Protein AF-A0A919AB00-F1 (afdb_monomer_lite)

Radius of gyration: 25.69 Å; chains: 1; bounding box: 58×53×54 Å

Structure (mmCIF, N/CA/C/O backbone):
data_AF-A0A919AB00-F1
#
_entry.id   AF-A0A919AB00-F1
#
loop_
_atom_site.group_PDB
_atom_site.id
_atom_site.type_symbol
_atom_site.label_atom_id
_atom_site.label_alt_id
_atom_site.label_comp_id
_atom_site.label_asym_id
_atom_site.label_entity_id
_atom_site.label_seq_id
_atom_site.pdbx_PDB_ins_code
_atom_site.Cartn_x
_atom_site.Cartn_y
_atom_site.Cartn_z
_atom_site.occupancy
_atom_site.B_iso_or_equiv
_atom_site.auth_seq_id
_atom_site.auth_comp_id
_atom_site.auth_asym_id
_atom_site.auth_atom_id
_atom_site.pdbx_PDB_model_num
ATOM 1 N N . MET A 1 1 ? -6.363 31.872 6.765 1.00 37.25 1 MET A N 1
ATOM 2 C CA . MET A 1 1 ? -7.091 30.598 6.945 1.00 37.25 1 MET A CA 1
ATOM 3 C C . MET A 1 1 ? -7.751 30.659 8.310 1.00 37.25 1 MET A C 1
ATOM 5 O O . MET A 1 1 ? -7.032 30.841 9.282 1.00 37.25 1 MET A O 1
ATOM 9 N N . SER A 1 2 ? -9.084 30.642 8.372 1.00 42.84 2 SER A N 1
ATOM 10 C CA . SER A 1 2 ? -9.805 30.580 9.652 1.00 42.84 2 SER A CA 1
ATOM 11 C C . SER A 1 2 ? -9.566 29.210 10.275 1.00 42.84 2 SER A C 1
ATOM 13 O O . SER A 1 2 ? -9.638 28.208 9.568 1.00 42.84 2 SER A O 1
ATOM 15 N N . VAL A 1 3 ? -9.261 29.162 11.569 1.00 47.41 3 VAL A N 1
ATOM 16 C CA . VAL A 1 3 ? -9.166 27.901 12.314 1.00 47.41 3 VAL A CA 1
ATOM 17 C 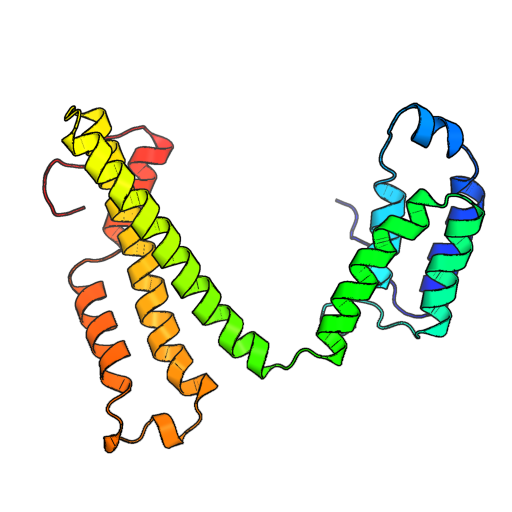C . VAL A 1 3 ? -10.552 27.251 12.303 1.00 47.41 3 VAL A C 1
ATOM 19 O O . VAL A 1 3 ? -11.549 27.937 12.537 1.00 47.41 3 VAL A O 1
ATOM 22 N N . ALA A 1 4 ? -10.626 25.964 11.958 1.00 59.44 4 ALA A N 1
ATOM 23 C CA . ALA A 1 4 ? -11.873 25.210 12.016 1.00 59.44 4 ALA A CA 1
ATOM 24 C C . ALA A 1 4 ? -12.333 25.132 13.478 1.00 59.44 4 ALA A C 1
ATOM 26 O O . ALA A 1 4 ? -11.563 24.732 14.352 1.00 59.44 4 ALA A O 1
ATOM 27 N N . HIS A 1 5 ? -13.563 25.565 13.744 1.00 69.44 5 HIS A N 1
ATOM 28 C CA . HIS A 1 5 ? -14.132 25.565 15.088 1.00 69.44 5 HIS A CA 1
ATOM 29 C C . HIS A 1 5 ? -14.464 24.135 15.520 1.00 69.44 5 HIS A C 1
ATOM 31 O O . HIS A 1 5 ? -15.219 23.446 14.832 1.00 69.44 5 HIS A O 1
ATOM 37 N N . VAL A 1 6 ? -13.896 23.689 16.641 1.00 70.44 6 VAL A N 1
ATOM 38 C CA . VAL A 1 6 ? -14.154 22.361 17.209 1.00 70.44 6 VAL A CA 1
ATOM 39 C C . VAL A 1 6 ? -15.251 22.497 18.255 1.00 70.44 6 VAL A C 1
ATOM 41 O O . VAL A 1 6 ? -15.083 23.208 19.241 1.00 70.44 6 VAL A O 1
ATOM 44 N N . ILE A 1 7 ? -16.365 21.804 18.034 1.00 75.88 7 ILE A N 1
ATOM 45 C CA . ILE A 1 7 ? -17.468 21.731 18.995 1.00 75.88 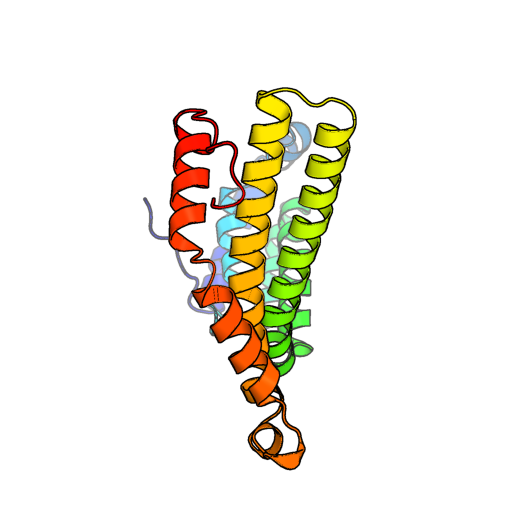7 ILE A CA 1
ATOM 46 C C . ILE A 1 7 ? -16.968 21.009 20.251 1.00 75.88 7 ILE A C 1
ATOM 48 O O . ILE A 1 7 ? -16.396 19.925 20.154 1.00 75.88 7 ILE A O 1
ATOM 52 N N . ALA A 1 8 ? -17.174 21.602 21.422 1.00 76.56 8 ALA A N 1
ATOM 53 C CA . ALA A 1 8 ? -16.613 21.120 22.678 1.00 76.56 8 ALA A CA 1
ATOM 54 C C . ALA A 1 8 ? -17.578 20.246 23.493 1.00 76.56 8 ALA A C 1
ATOM 56 O O . ALA A 1 8 ? -17.124 19.482 24.341 1.00 76.56 8 ALA A O 1
ATOM 57 N N . ASN A 1 9 ? -18.897 20.381 23.306 1.00 79.12 9 ASN A N 1
ATOM 58 C CA . ASN A 1 9 ? -19.900 19.661 24.100 1.00 79.12 9 ASN A CA 1
ATOM 59 C C . ASN A 1 9 ? -21.292 19.634 23.444 1.00 79.12 9 ASN A C 1
ATOM 61 O O . ASN A 1 9 ? -21.555 20.320 22.457 1.00 79.12 9 ASN A O 1
ATOM 65 N N . ASP A 1 10 ? -22.205 18.869 24.046 1.00 79.06 10 ASP A N 1
ATOM 66 C CA . ASP A 1 10 ? -23.604 18.724 23.639 1.00 79.06 10 ASP A CA 1
ATOM 67 C C . ASP A 1 10 ? -24.365 20.049 23.498 1.00 79.06 10 ASP A C 1
ATOM 69 O O . ASP A 1 10 ? -25.092 20.241 22.525 1.00 79.06 10 ASP A O 1
ATOM 73 N N . ALA A 1 11 ? -24.208 20.974 24.448 1.00 81.81 11 ALA A N 1
ATOM 74 C CA . ALA A 1 11 ? -24.942 22.240 24.433 1.00 81.81 11 ALA A CA 1
ATOM 75 C C . ALA A 1 11 ? -24.516 23.115 23.247 1.00 81.81 11 ALA A C 1
ATOM 77 O O . ALA A 1 11 ? -25.354 23.706 22.565 1.00 81.81 11 ALA A O 1
ATOM 78 N N . GLU A 1 12 ? -23.217 23.148 22.964 1.00 79.00 12 GLU A N 1
ATOM 79 C CA . GLU A 1 12 ? -22.667 23.822 21.796 1.00 79.00 12 GLU A CA 1
ATOM 80 C C . GLU A 1 12 ? -23.087 23.136 20.493 1.00 79.00 12 GLU A C 1
ATOM 82 O O . GLU A 1 12 ? -23.464 23.812 19.538 1.00 79.00 12 GLU A O 1
ATOM 87 N N . ALA A 1 13 ? -23.111 21.803 20.460 1.00 76.38 13 ALA A N 1
ATOM 88 C CA . ALA A 1 13 ? -23.561 21.049 19.296 1.00 76.38 13 ALA A CA 1
ATOM 89 C C . ALA A 1 13 ? -25.039 21.324 18.962 1.00 76.38 13 ALA A C 1
ATOM 91 O O . ALA A 1 13 ? -25.394 21.504 17.796 1.00 76.38 13 ALA A O 1
ATOM 92 N N . LEU A 1 14 ? -25.898 21.422 19.984 1.00 78.19 14 LEU A N 1
ATOM 93 C CA . LEU A 1 14 ? -27.302 21.807 19.828 1.00 78.19 14 LEU A CA 1
ATOM 94 C C . LEU A 1 14 ? -27.452 23.254 19.360 1.00 78.19 14 LEU A C 1
ATOM 96 O O . LEU A 1 14 ? -28.262 23.518 18.475 1.00 78.19 14 LEU A O 1
ATOM 100 N N . ALA A 1 15 ? -26.669 24.186 19.910 1.00 76.38 15 ALA A N 1
ATOM 101 C CA . ALA A 1 15 ? -26.683 25.582 19.477 1.00 76.38 15 ALA A CA 1
ATOM 102 C C . ALA A 1 15 ? -26.271 25.714 18.001 1.00 76.38 15 ALA A C 1
ATOM 104 O O . ALA A 1 15 ? -26.970 26.363 17.220 1.00 76.38 15 ALA A O 1
ATOM 105 N N . VAL A 1 16 ? -25.206 25.009 17.601 1.00 70.94 16 VAL A N 1
ATOM 106 C CA . VAL A 1 16 ? -24.725 24.940 16.214 1.00 70.94 16 VAL A CA 1
ATOM 107 C C . VAL A 1 16 ? -25.741 24.279 15.284 1.00 70.94 16 VAL A C 1
ATOM 109 O O . VAL A 1 16 ? -25.773 24.624 14.111 1.00 70.94 16 VAL A O 1
ATOM 112 N N . ALA A 1 17 ? -26.586 23.359 15.755 1.00 66.94 17 ALA A N 1
ATOM 113 C CA . ALA A 1 17 ? -27.651 22.768 14.937 1.00 66.94 17 ALA A CA 1
ATOM 114 C C . ALA A 1 17 ? -28.944 23.606 14.901 1.00 66.94 17 ALA A C 1
ATOM 116 O O . ALA A 1 17 ? -29.704 23.524 13.933 1.00 66.94 17 ALA A O 1
ATOM 117 N N . ALA A 1 18 ? -29.199 24.415 15.932 1.00 69.00 18 ALA A N 1
ATOM 118 C CA . ALA A 1 18 ? -30.402 25.234 16.064 1.00 69.00 18 ALA A CA 1
ATOM 119 C C . ALA A 1 18 ? -30.307 26.569 15.309 1.00 69.00 18 ALA A C 1
ATOM 121 O O . ALA A 1 18 ? -31.264 26.952 14.632 1.00 69.00 18 ALA A O 1
ATOM 122 N N . GLU A 1 19 ? -29.166 27.262 15.394 1.00 62.41 19 GLU A N 1
ATOM 123 C CA . GLU A 1 19 ? -28.914 28.536 14.701 1.00 62.41 19 GLU A CA 1
ATOM 124 C C . GLU A 1 19 ? -29.180 28.431 13.183 1.00 62.41 19 GLU A C 1
ATOM 126 O O . GLU A 1 19 ? -29.961 29.225 12.637 1.00 62.41 19 GLU A O 1
ATOM 131 N N . PRO A 1 20 ? -28.682 27.390 12.491 1.00 57.19 20 PRO A N 1
ATOM 132 C CA . PRO A 1 20 ? -28.823 27.304 11.056 1.00 57.19 20 PRO A CA 1
ATOM 133 C C . PRO A 1 20 ? -30.214 26.848 10.607 1.00 57.19 20 PRO A C 1
ATOM 135 O O . PRO A 1 20 ? -30.605 27.147 9.489 1.00 57.19 20 PRO A O 1
ATOM 138 N N . ALA A 1 21 ? -31.027 26.199 11.449 1.00 56.25 21 ALA A N 1
ATOM 139 C CA . ALA A 1 21 ? -32.378 25.770 11.062 1.00 56.25 21 ALA A CA 1
ATOM 140 C C . ALA A 1 21 ? -33.306 26.948 10.678 1.00 56.25 21 ALA A C 1
ATOM 142 O O . ALA A 1 21 ? -34.250 26.778 9.900 1.00 56.25 21 ALA A O 1
ATOM 143 N N . SER A 1 22 ? -33.032 28.154 11.189 1.00 61.16 22 SER A N 1
ATOM 144 C CA . SER A 1 22 ? -33.774 29.375 10.847 1.00 61.16 22 SER A CA 1
ATOM 145 C C . SER A 1 22 ? -33.354 29.990 9.500 1.00 61.16 22 SER A C 1
ATOM 147 O O . SER A 1 22 ? -34.209 30.478 8.753 1.00 61.16 22 SER A O 1
ATOM 149 N N . ASP A 1 23 ? -32.070 29.885 9.147 1.00 61.91 23 ASP A N 1
ATOM 150 C CA . ASP A 1 23 ? -31.497 30.401 7.900 1.00 61.91 23 ASP A CA 1
ATOM 151 C C . ASP A 1 23 ? -31.501 29.370 6.762 1.00 61.91 23 ASP A C 1
ATOM 153 O O . ASP A 1 23 ? -31.698 29.737 5.609 1.00 61.91 23 ASP A O 1
ATOM 157 N N . PHE A 1 24 ? -31.417 28.072 7.056 1.00 62.19 24 PHE A N 1
ATOM 158 C CA . PHE A 1 24 ? -31.475 26.983 6.073 1.00 62.19 24 PHE A CA 1
ATOM 159 C C . PHE A 1 24 ? -32.806 26.925 5.356 1.00 62.19 24 PHE A C 1
ATOM 161 O O . PHE A 1 24 ? -32.842 26.648 4.159 1.00 62.19 24 PHE A O 1
ATOM 168 N N . ARG A 1 25 ? -33.898 27.249 6.053 1.00 67.38 25 ARG A N 1
ATOM 169 C CA . ARG A 1 25 ? -35.219 27.345 5.430 1.00 67.38 25 ARG A CA 1
ATOM 170 C C . ARG A 1 25 ? -35.238 28.417 4.335 1.00 67.38 25 ARG A C 1
ATOM 172 O O . ARG A 1 25 ? -35.906 28.245 3.315 1.00 67.38 25 ARG A O 1
ATOM 179 N N . LYS A 1 26 ? -34.486 29.510 4.512 1.00 70.31 26 LYS A N 1
ATOM 180 C CA . LYS A 1 26 ? -34.334 30.553 3.494 1.00 70.31 26 LYS A CA 1
ATOM 181 C C . LYS A 1 26 ? -33.399 30.031 2.397 1.00 70.31 26 LYS A C 1
ATOM 183 O O . LYS A 1 26 ? -32.251 29.665 2.630 1.00 70.31 26 LYS A O 1
ATOM 188 N N . GLY A 1 27 ? -33.915 29.948 1.174 1.00 73.12 27 GLY A N 1
ATOM 189 C CA . GLY A 1 27 ? -33.142 29.496 0.016 1.00 73.12 27 GLY A CA 1
ATOM 190 C C . GLY A 1 27 ? -33.032 27.978 -0.165 1.00 73.12 27 GLY A C 1
ATOM 191 O O . GLY A 1 27 ? -32.436 27.572 -1.156 1.00 73.12 27 GLY A O 1
ATOM 192 N N . ALA A 1 28 ? -33.638 27.137 0.688 1.00 73.44 28 ALA A N 1
ATOM 193 C CA . ALA A 1 28 ? -33.671 25.676 0.487 1.00 73.44 28 ALA A CA 1
ATOM 194 C C . ALA A 1 28 ? -34.245 25.289 -0.884 1.00 73.44 28 ALA A C 1
ATOM 196 O O . ALA A 1 28 ? -33.608 24.564 -1.644 1.00 73.44 28 ALA A O 1
ATOM 197 N N . ALA A 1 29 ? -35.399 25.861 -1.245 1.00 77.12 29 ALA A N 1
ATOM 198 C CA . ALA A 1 29 ? -36.031 25.625 -2.542 1.00 77.12 29 ALA A CA 1
ATOM 199 C C . ALA A 1 29 ? -35.157 26.093 -3.721 1.00 77.12 29 ALA A C 1
ATOM 201 O O . ALA A 1 29 ? -35.109 25.438 -4.757 1.00 77.12 29 ALA A O 1
ATOM 202 N N . GLU A 1 30 ? -34.432 27.208 -3.571 1.00 80.75 30 GLU A N 1
ATOM 203 C CA . GLU A 1 30 ? -33.520 27.697 -4.611 1.00 80.75 30 GLU A CA 1
ATOM 204 C C . GLU A 1 30 ? -32.266 26.819 -4.722 1.00 80.75 30 GLU A C 1
ATOM 206 O O . GLU A 1 30 ? -31.813 26.540 -5.833 1.00 80.75 30 GLU A O 1
ATOM 211 N N . ARG A 1 31 ? -31.700 26.369 -3.592 1.00 81.88 31 ARG A N 1
ATOM 212 C CA . ARG A 1 31 ? -30.551 25.455 -3.570 1.00 81.88 31 ARG A CA 1
ATOM 213 C C . ARG A 1 31 ? -30.893 24.132 -4.236 1.00 81.88 31 ARG A C 1
ATOM 215 O O . ARG A 1 31 ? -30.106 23.685 -5.066 1.00 81.88 31 ARG A O 1
ATOM 222 N N . ASP A 1 32 ? -32.057 23.566 -3.931 1.00 80.12 32 ASP A N 1
ATOM 223 C CA . ASP A 1 32 ? -32.542 22.335 -4.556 1.00 80.12 32 ASP A CA 1
ATOM 224 C C . ASP A 1 32 ? -32.755 22.532 -6.066 1.00 80.12 32 ASP A C 1
ATOM 226 O O . ASP A 1 32 ? -32.132 21.850 -6.884 1.00 80.12 32 ASP A O 1
ATOM 230 N N . ALA A 1 33 ? -33.503 23.573 -6.455 1.00 82.44 33 ALA A N 1
ATOM 231 C CA . ALA A 1 33 ? -33.771 23.885 -7.860 1.00 82.44 33 ALA A CA 1
ATOM 232 C C . ALA A 1 33 ? -32.496 24.158 -8.682 1.00 82.44 33 ALA A C 1
ATOM 234 O O . ALA A 1 33 ? -32.435 23.829 -9.867 1.00 82.44 33 ALA A O 1
ATOM 235 N N . ARG A 1 34 ? -31.464 24.754 -8.069 1.00 87.88 34 ARG A N 1
ATOM 236 C CA . ARG A 1 34 ? -30.182 25.084 -8.719 1.00 87.88 34 ARG A CA 1
ATOM 237 C C . ARG A 1 34 ? -29.066 24.069 -8.443 1.00 87.88 34 ARG A C 1
ATOM 239 O O . ARG A 1 34 ? -27.939 24.312 -8.868 1.00 87.88 34 ARG A O 1
ATOM 246 N N . ARG A 1 35 ? -29.351 22.958 -7.749 1.00 80.12 35 ARG A N 1
ATOM 247 C CA . ARG A 1 35 ? -28.375 21.930 -7.326 1.00 80.12 35 ARG A CA 1
ATOM 248 C C . ARG A 1 35 ? -27.131 22.506 -6.627 1.00 80.12 35 ARG A C 1
ATOM 250 O O . ARG A 1 35 ? -26.008 22.076 -6.887 1.00 80.12 35 ARG A O 1
ATOM 257 N N . ARG A 1 36 ? -27.312 23.504 -5.758 1.00 78.56 36 ARG A N 1
ATOM 258 C CA . ARG A 1 36 ? -26.216 24.113 -4.985 1.00 78.56 36 ARG A CA 1
ATOM 259 C C . ARG A 1 36 ? -25.946 23.311 -3.715 1.00 78.56 36 ARG A C 1
ATOM 261 O O . ARG A 1 36 ? -26.860 23.079 -2.929 1.00 78.56 36 ARG A O 1
ATOM 268 N N . LEU A 1 37 ? -24.687 22.934 -3.502 1.00 73.75 37 LEU A N 1
ATOM 269 C CA . LEU A 1 37 ? -24.251 22.212 -2.308 1.00 73.75 37 LEU A CA 1
ATOM 270 C C . LEU A 1 37 ? -24.062 23.171 -1.116 1.00 73.75 37 LEU A C 1
ATOM 272 O O . LEU A 1 37 ? -23.416 24.210 -1.277 1.00 73.75 37 LEU A O 1
ATOM 276 N N . PRO A 1 38 ? -24.582 22.834 0.077 1.00 73.38 38 PRO A N 1
ATOM 277 C CA . PRO A 1 38 ? -24.498 23.690 1.258 1.00 73.38 38 PRO A CA 1
ATOM 278 C C . PRO A 1 38 ? -23.199 23.419 2.045 1.00 73.38 38 PRO A C 1
ATOM 280 O O . PRO A 1 38 ? -23.194 22.768 3.087 1.00 73.38 38 PRO A O 1
ATOM 283 N N . HIS A 1 39 ? -22.058 23.832 1.487 1.00 74.19 39 HIS A N 1
ATOM 284 C CA . HIS A 1 39 ? -20.733 23.497 2.026 1.00 74.19 39 HIS A CA 1
ATOM 285 C C . HIS A 1 39 ? -20.478 24.065 3.432 1.00 74.19 39 HIS A C 1
ATOM 287 O O . HIS A 1 39 ? -20.029 23.331 4.310 1.00 74.19 39 HIS A O 1
ATOM 293 N N . THR A 1 40 ? -20.792 25.342 3.664 1.00 69.06 40 THR A N 1
ATOM 294 C CA . THR A 1 40 ? -20.546 26.030 4.946 1.00 69.06 40 THR A CA 1
ATOM 295 C C . THR A 1 40 ? -21.375 25.432 6.083 1.00 69.06 40 THR A C 1
ATOM 297 O O . THR A 1 40 ? -20.945 25.361 7.232 1.00 69.06 40 THR A O 1
ATOM 300 N N . GLU A 1 41 ? -22.571 24.976 5.743 1.00 68.75 41 GLU A N 1
ATOM 301 C CA . GLU A 1 41 ? -23.527 24.318 6.616 1.00 68.75 41 GLU A CA 1
ATOM 302 C C . GLU A 1 41 ? -23.067 22.913 7.019 1.00 68.75 41 GLU A C 1
ATOM 304 O O . GLU A 1 41 ? -23.151 22.526 8.187 1.00 68.75 41 GLU A O 1
ATOM 309 N N . LEU A 1 42 ? -22.547 22.156 6.050 1.00 70.44 42 LEU A N 1
ATOM 310 C CA . LEU A 1 42 ? -22.067 20.791 6.247 1.00 70.44 42 LEU A CA 1
ATOM 311 C C . LEU A 1 42 ? -20.774 20.729 7.056 1.00 70.44 42 LEU A C 1
ATOM 313 O O . LEU A 1 42 ? -20.636 19.832 7.886 1.00 70.44 42 LEU A O 1
ATOM 317 N N . GLU A 1 43 ? -19.852 21.675 6.863 1.00 68.88 43 GLU A N 1
ATOM 318 C CA . GLU A 1 43 ? -18.593 21.726 7.622 1.00 68.88 43 GLU A CA 1
ATOM 319 C C . GLU A 1 43 ? -18.833 21.765 9.138 1.00 68.88 43 GLU A C 1
ATOM 321 O O . GLU A 1 43 ? -18.149 21.077 9.895 1.00 68.88 43 GLU A O 1
ATOM 326 N N . ARG A 1 44 ? -19.855 22.504 9.583 1.00 65.25 44 ARG A N 1
ATOM 327 C CA . ARG A 1 44 ? -20.201 22.633 11.007 1.00 65.25 44 ARG A CA 1
ATOM 328 C C . ARG A 1 44 ? -20.857 21.370 11.570 1.00 65.25 44 ARG A C 1
ATOM 330 O O . ARG A 1 44 ? -20.539 20.954 12.680 1.00 65.25 44 ARG A O 1
ATOM 337 N N . LEU A 1 45 ? -21.755 20.746 10.804 1.00 66.75 45 LEU A N 1
ATOM 338 C CA . LEU A 1 45 ? -22.506 19.562 11.241 1.00 66.75 45 LEU A CA 1
ATOM 339 C C . LEU A 1 45 ? -21.656 18.283 11.251 1.00 66.75 45 LEU A C 1
ATOM 341 O O . LEU A 1 45 ? -21.842 17.434 12.120 1.00 66.75 45 LEU A O 1
ATOM 345 N N . LEU A 1 46 ? -20.716 18.133 10.314 1.00 67.75 46 LEU A N 1
ATOM 346 C CA . LEU A 1 46 ? -19.857 16.946 10.240 1.00 67.75 46 LEU A CA 1
ATOM 347 C C . LEU A 1 46 ? -18.850 16.889 11.400 1.00 67.75 46 LEU A C 1
ATOM 349 O O . LEU A 1 46 ? -18.618 15.811 11.947 1.00 67.75 46 LEU A O 1
ATOM 353 N N . ALA A 1 47 ? -18.322 18.034 11.844 1.00 65.56 47 ALA A N 1
ATOM 354 C CA . ALA A 1 47 ? -17.392 18.102 12.974 1.00 65.56 47 ALA A CA 1
ATOM 355 C C . ALA A 1 47 ? -18.005 17.587 14.294 1.00 65.56 47 ALA A C 1
ATOM 357 O O . ALA A 1 47 ? -17.317 16.945 15.087 1.00 65.56 47 ALA A O 1
ATOM 358 N N . ALA A 1 48 ? -19.315 17.784 14.499 1.00 65.88 48 ALA A N 1
ATOM 359 C CA . ALA A 1 48 ? -20.038 17.315 15.688 1.00 65.88 48 ALA A CA 1
ATOM 360 C C . ALA A 1 48 ? -20.079 15.782 15.821 1.00 65.88 48 ALA A C 1
ATOM 362 O O . ALA A 1 48 ? -20.339 15.255 16.900 1.00 65.88 48 ALA A O 1
ATOM 363 N N . THR A 1 49 ? -19.856 15.058 14.721 1.00 67.00 49 THR A N 1
ATOM 364 C CA . THR A 1 49 ? -20.025 13.597 14.654 1.00 67.00 49 THR A CA 1
ATOM 365 C C . THR A 1 49 ? -18.728 12.811 14.862 1.00 67.00 49 THR A C 1
ATOM 367 O O . THR A 1 49 ? -18.758 11.579 14.914 1.00 67.00 49 THR A O 1
ATOM 370 N N . VAL A 1 50 ? -17.597 13.508 15.008 1.00 70.56 50 VAL A N 1
ATOM 371 C CA . VAL A 1 50 ? -16.282 12.900 15.237 1.00 70.56 50 VAL A CA 1
ATOM 372 C C . VAL A 1 50 ? -16.123 12.528 16.729 1.00 70.56 50 VAL A C 1
ATOM 374 O O . VAL A 1 50 ? -16.498 13.317 17.600 1.00 70.56 50 VAL A O 1
ATOM 377 N N . PRO A 1 51 ? -15.581 11.343 17.073 1.00 71.00 51 PRO A N 1
ATOM 378 C CA . PRO A 1 51 ? -15.309 10.976 18.467 1.00 71.00 51 PRO A CA 1
ATOM 379 C C . PRO A 1 51 ? -14.175 11.799 19.103 1.00 71.00 51 PRO A C 1
ATOM 381 O O . PRO A 1 51 ? -13.261 12.246 18.409 1.00 71.00 51 PRO A O 1
ATOM 384 N N . ALA A 1 52 ? -14.163 11.904 20.436 1.00 73.31 52 ALA A N 1
ATOM 385 C CA . ALA A 1 52 ? -13.155 12.664 21.188 1.00 73.31 52 ALA A CA 1
ATOM 386 C C . ALA A 1 52 ? -11.712 12.210 20.915 1.00 73.31 52 ALA A C 1
ATOM 388 O O . ALA A 1 52 ? -10.829 13.040 20.713 1.00 73.31 52 ALA A O 1
ATOM 389 N N . GLY A 1 53 ? -11.477 10.897 20.805 1.00 69.31 53 GLY A N 1
ATOM 390 C CA . GLY A 1 53 ? -10.155 10.337 20.483 1.00 69.31 53 GLY A CA 1
ATOM 391 C C . GLY A 1 53 ? -9.610 10.723 19.100 1.00 69.31 53 GLY A C 1
ATOM 392 O O . GLY A 1 53 ? -8.420 10.566 18.851 1.00 69.31 53 GLY A O 1
ATOM 393 N N . PHE A 1 54 ? -10.458 11.261 18.220 1.00 68.12 54 PHE A N 1
ATOM 394 C CA . PHE A 1 54 ? -10.096 11.735 16.881 1.00 68.12 54 PHE A CA 1
ATOM 395 C C . PHE A 1 54 ? -10.312 13.250 16.715 1.00 68.12 54 PHE A C 1
ATOM 397 O O . PHE A 1 54 ? -10.355 13.744 15.591 1.00 68.12 54 PHE A O 1
ATOM 404 N N . GLY A 1 55 ? -10.438 13.994 17.823 1.00 67.00 55 GLY A N 1
ATOM 405 C CA . GLY A 1 55 ? -10.539 15.457 17.816 1.00 67.00 55 GLY A CA 1
ATOM 406 C C . GLY A 1 55 ? -11.954 16.024 17.666 1.00 67.00 55 GLY A C 1
ATOM 407 O O . GLY A 1 55 ? -12.090 17.181 17.277 1.00 67.00 55 GLY A O 1
ATOM 408 N N . GLY A 1 56 ? -12.996 15.236 17.947 1.00 73.94 56 GLY A N 1
ATOM 409 C CA . GLY A 1 56 ? -14.385 15.710 17.967 1.00 73.94 56 GLY A CA 1
ATOM 410 C C . GLY A 1 56 ? -15.011 15.803 19.363 1.00 73.94 56 GLY A C 1
ATOM 411 O O . GLY A 1 56 ? -14.334 15.662 20.376 1.00 73.94 56 GLY A O 1
ATOM 412 N N . ALA A 1 57 ? -16.322 16.048 19.408 1.00 73.31 57 ALA A N 1
ATOM 413 C CA . ALA A 1 57 ? -17.050 16.440 20.621 1.00 73.31 57 ALA A CA 1
ATOM 414 C C . ALA A 1 57 ? -17.576 15.269 21.481 1.00 73.31 57 ALA A C 1
ATOM 416 O O . ALA A 1 57 ? -17.965 15.492 22.622 1.00 73.31 57 ALA A O 1
ATOM 417 N N . ASP A 1 58 ? -17.646 14.049 20.924 1.00 74.44 58 ASP A N 1
ATOM 418 C CA . ASP A 1 58 ? -18.260 12.850 21.545 1.00 74.44 58 ASP A CA 1
ATOM 419 C C . ASP A 1 58 ? -19.609 13.112 22.244 1.00 74.44 58 ASP A C 1
ATOM 421 O O . ASP A 1 58 ? -19.860 12.688 23.372 1.00 74.44 58 ASP A O 1
ATOM 425 N N . ILE A 1 59 ? -20.485 13.835 21.548 1.00 77.88 59 ILE A N 1
ATOM 426 C CA . ILE A 1 59 ? -21.824 14.186 22.025 1.00 77.88 59 ILE A CA 1
ATOM 427 C C . ILE A 1 59 ? -22.701 12.960 22.286 1.00 77.88 59 ILE A C 1
ATOM 429 O O . ILE A 1 59 ? -22.556 11.894 21.674 1.00 77.88 59 ILE A O 1
ATOM 433 N N . ARG A 1 60 ? -23.687 13.132 23.164 1.00 78.38 60 ARG A N 1
ATOM 434 C CA . ARG A 1 60 ? -24.645 12.085 23.506 1.00 78.38 60 ARG A CA 1
ATOM 435 C C . ARG A 1 60 ? -25.568 11.747 22.332 1.00 78.38 60 ARG A C 1
ATOM 437 O O . ARG A 1 60 ? -25.847 12.557 21.447 1.00 78.38 60 ARG A O 1
ATOM 444 N N . ALA A 1 61 ? -26.100 10.525 22.352 1.00 74.00 61 ALA A N 1
ATOM 445 C CA . ALA A 1 61 ? -26.981 10.022 21.299 1.00 74.00 61 ALA A CA 1
ATOM 446 C C . ALA A 1 61 ? -28.310 10.797 21.183 1.00 74.00 61 ALA A C 1
ATOM 448 O O . ALA A 1 61 ? -28.850 10.905 20.084 1.00 74.00 61 ALA A O 1
ATOM 449 N N . ASP A 1 62 ? -28.827 11.336 22.291 1.00 78.50 62 ASP A N 1
ATOM 450 C CA . ASP A 1 62 ? -30.018 12.196 22.317 1.00 78.50 62 ASP A CA 1
ATOM 451 C C . ASP A 1 62 ? -29.735 13.568 21.692 1.00 78.50 62 ASP A C 1
ATOM 453 O O . ASP A 1 62 ? -30.474 14.002 20.809 1.00 78.50 62 ASP A O 1
ATOM 457 N N . THR A 1 63 ? -28.618 14.199 22.052 1.00 80.00 63 THR A N 1
ATOM 458 C CA . THR A 1 63 ? -28.142 15.442 21.426 1.00 80.00 63 THR A CA 1
ATOM 459 C C . THR A 1 63 ? -27.964 15.288 19.923 1.00 80.00 63 THR A C 1
ATOM 461 O O . THR A 1 63 ? -28.418 16.113 19.135 1.00 80.00 63 THR A O 1
ATOM 464 N N . LEU A 1 64 ? -27.352 14.193 19.497 1.00 74.62 64 LEU A N 1
ATOM 465 C CA . LEU A 1 64 ? -27.186 13.898 18.087 1.00 74.62 64 LEU A CA 1
ATOM 466 C C . LEU A 1 64 ? -28.530 13.697 17.359 1.00 74.62 64 LEU A C 1
ATOM 468 O O . LEU A 1 64 ? -28.692 14.173 16.234 1.00 74.62 64 LEU A O 1
ATOM 472 N N . ALA A 1 65 ? -29.497 13.007 17.969 1.00 76.31 65 ALA A N 1
ATOM 473 C CA . ALA A 1 65 ? -30.825 12.859 17.375 1.00 76.31 65 ALA A CA 1
ATOM 474 C C . ALA A 1 65 ? -31.463 14.234 17.107 1.00 76.31 65 ALA A C 1
ATOM 476 O O . ALA A 1 65 ? -32.049 14.447 16.045 1.00 76.31 65 ALA A O 1
ATOM 477 N N . GLU A 1 66 ? -31.264 15.191 18.013 1.00 76.44 66 GLU A N 1
ATOM 478 C CA . GLU A 1 66 ? -31.702 16.576 17.840 1.00 76.44 66 GLU A CA 1
ATOM 479 C C . GLU A 1 66 ? -30.913 17.329 16.754 1.00 76.44 66 GLU A C 1
ATOM 481 O O . GLU A 1 66 ? -31.522 18.057 15.967 1.00 76.44 66 GLU A O 1
ATOM 486 N N . ILE A 1 67 ? -29.602 17.092 16.617 1.00 74.38 67 ILE A N 1
ATOM 487 C CA . ILE A 1 67 ? -28.781 17.643 15.518 1.00 74.38 67 ILE A CA 1
ATOM 488 C C . ILE A 1 67 ? -29.271 17.172 14.145 1.00 74.38 67 ILE A C 1
ATOM 490 O O . ILE A 1 67 ? -29.169 17.918 13.176 1.00 74.38 67 ILE A O 1
ATOM 494 N N . PHE A 1 68 ? -29.842 15.969 14.036 1.00 74.06 68 PHE A N 1
ATOM 495 C CA . PHE A 1 68 ? -30.499 15.531 12.801 1.00 74.06 68 PHE A CA 1
ATOM 496 C C . PHE A 1 68 ? -31.914 16.088 12.657 1.00 74.06 68 PHE A C 1
ATOM 498 O O . PHE A 1 68 ? -32.318 16.477 11.559 1.00 74.06 68 PHE A O 1
ATOM 505 N N . ARG A 1 69 ? -32.680 16.131 13.751 1.00 76.69 69 ARG A N 1
ATOM 506 C CA . ARG A 1 69 ? -34.092 16.524 13.739 1.00 76.69 69 ARG A CA 1
ATOM 507 C C . ARG A 1 69 ? -34.286 18.007 13.416 1.00 76.69 69 ARG A C 1
ATOM 509 O O . ARG A 1 69 ? -35.169 18.339 12.624 1.00 76.69 69 ARG A O 1
ATOM 516 N N . LEU A 1 70 ? -33.490 18.894 14.018 1.00 73.94 70 LEU A N 1
ATOM 517 C CA . LEU A 1 70 ? -33.653 20.347 13.893 1.00 73.94 70 LEU A CA 1
ATOM 518 C C . LEU A 1 70 ? -33.434 20.850 12.450 1.00 73.94 70 LEU A C 1
ATOM 520 O O . LEU A 1 70 ? -34.316 21.549 11.942 1.00 73.94 70 LEU A O 1
ATOM 524 N N . PRO A 1 71 ? -32.361 20.460 11.731 1.00 67.25 71 PRO A N 1
ATOM 525 C CA . PRO A 1 71 ? -32.159 20.857 10.340 1.00 67.25 71 PRO A CA 1
ATOM 526 C C . PRO A 1 71 ? -33.106 20.134 9.379 1.00 67.25 71 PRO A C 1
ATOM 528 O O . PRO A 1 71 ? -33.535 20.743 8.403 1.00 67.25 71 PRO A O 1
ATOM 531 N N . ALA A 1 72 ? -33.496 18.880 9.658 1.00 71.75 72 ALA A N 1
ATOM 532 C CA . ALA A 1 72 ? -34.429 18.125 8.809 1.00 71.75 72 ALA A CA 1
ATOM 533 C C . ALA A 1 72 ? -35.790 18.819 8.661 1.00 71.75 72 ALA A C 1
ATOM 535 O O . ALA A 1 72 ? -36.412 18.744 7.604 1.00 71.75 72 ALA A O 1
ATOM 536 N N . ALA A 1 73 ? -36.241 19.519 9.708 1.00 73.31 73 ALA A N 1
ATOM 537 C CA . ALA A 1 73 ? -37.473 20.305 9.682 1.00 73.31 73 ALA A CA 1
ATOM 538 C C . ALA A 1 73 ? -37.381 21.562 8.790 1.00 73.31 73 ALA A C 1
ATOM 540 O O . ALA A 1 73 ? -38.404 22.176 8.480 1.00 73.31 73 ALA A O 1
ATOM 541 N N . ALA A 1 74 ? -36.172 21.976 8.404 1.00 70.50 74 ALA A N 1
ATOM 542 C CA . ALA A 1 74 ? -35.921 23.124 7.535 1.00 70.50 74 ALA A CA 1
ATOM 543 C C . ALA A 1 74 ? -35.519 22.708 6.110 1.00 70.50 74 ALA A C 1
ATOM 545 O O . ALA A 1 74 ? -35.966 23.332 5.150 1.00 70.50 74 ALA A O 1
ATOM 546 N N . ASP A 1 75 ? -34.693 21.669 5.982 1.00 71.19 75 ASP A N 1
ATOM 547 C CA . ASP A 1 75 ? -34.139 21.156 4.730 1.00 71.19 75 ASP A CA 1
ATOM 548 C C . ASP A 1 75 ? -33.768 19.669 4.915 1.00 71.19 75 ASP A C 1
ATOM 550 O O . ASP A 1 75 ? -32.784 19.310 5.568 1.00 71.19 75 ASP A O 1
ATOM 554 N N . ALA A 1 76 ? -34.577 18.775 4.341 1.00 69.94 76 ALA A N 1
ATOM 555 C CA . ALA A 1 76 ? -34.375 17.332 4.465 1.00 69.94 76 ALA A CA 1
ATOM 556 C C . ALA A 1 76 ? -33.072 16.846 3.796 1.00 69.94 76 ALA A C 1
ATOM 558 O O . ALA A 1 76 ? -32.523 15.814 4.190 1.00 69.94 76 ALA A O 1
ATOM 559 N N . GLY A 1 77 ? -32.554 17.582 2.804 1.00 69.88 77 GLY A N 1
ATOM 560 C CA . GLY A 1 77 ? -31.286 17.270 2.145 1.00 69.88 77 GLY A CA 1
ATOM 561 C C . GLY A 1 77 ? -30.097 17.484 3.079 1.00 69.88 77 GLY A C 1
ATOM 562 O O . GLY A 1 77 ? -29.198 16.642 3.137 1.00 69.88 77 GLY A O 1
ATOM 563 N N . LEU A 1 78 ? -30.142 18.553 3.875 1.00 68.50 78 LEU A N 1
ATOM 564 C CA . LEU A 1 78 ? -29.107 18.894 4.852 1.00 68.50 78 LEU A CA 1
ATOM 565 C C . LEU A 1 78 ? -28.989 17.888 5.998 1.00 68.50 78 LEU A C 1
ATOM 567 O O . LEU A 1 78 ? -27.880 17.610 6.442 1.00 68.50 78 LEU A O 1
ATOM 571 N N . ALA A 1 79 ? -30.096 17.291 6.442 1.00 66.19 79 ALA A N 1
ATOM 572 C CA . ALA A 1 79 ? -30.060 16.263 7.483 1.00 66.19 79 ALA A CA 1
ATOM 573 C C . ALA A 1 79 ? -29.568 14.896 6.974 1.00 66.19 79 ALA A C 1
ATOM 575 O O . ALA A 1 79 ? -28.963 14.129 7.725 1.00 66.19 79 ALA A O 1
ATOM 576 N N . ARG A 1 80 ? -29.790 14.583 5.690 1.00 69.69 80 ARG A N 1
ATOM 577 C CA . ARG A 1 80 ? -29.465 13.265 5.116 1.00 69.69 80 ARG A CA 1
ATOM 578 C C . ARG A 1 80 ? -27.970 13.061 4.859 1.00 69.69 80 ARG A C 1
ATOM 580 O O . ARG A 1 80 ? -27.481 11.933 4.908 1.00 69.69 80 ARG A O 1
ATOM 587 N N . ILE A 1 81 ? -27.238 14.139 4.591 1.00 67.31 81 ILE A N 1
ATOM 588 C CA . ILE A 1 81 ? -25.796 14.100 4.308 1.00 67.31 81 ILE A CA 1
ATOM 589 C C . ILE A 1 81 ? -24.980 13.639 5.536 1.00 67.31 81 ILE A C 1
ATOM 591 O O . ILE A 1 81 ? -24.263 12.641 5.420 1.00 67.31 81 ILE A O 1
ATOM 595 N N . PRO A 1 82 ? -25.106 14.261 6.725 1.00 67.12 82 PRO A N 1
ATOM 596 C CA . PRO A 1 82 ? -24.383 13.816 7.914 1.00 67.12 82 PRO A CA 1
ATOM 597 C C . PRO A 1 82 ? -24.899 12.478 8.468 1.00 67.12 82 PRO A C 1
ATOM 599 O O . PRO A 1 82 ? -24.149 11.782 9.149 1.00 67.12 82 PRO A O 1
ATOM 602 N N . GLN A 1 83 ? -26.136 12.068 8.150 1.00 69.94 83 GLN A N 1
ATOM 603 C CA . GLN A 1 83 ? -26.718 10.807 8.632 1.00 69.94 83 GLN A CA 1
ATOM 604 C C . GLN A 1 83 ? -25.868 9.596 8.231 1.00 69.94 83 GLN A C 1
ATOM 606 O O . GLN A 1 83 ? -25.552 8.756 9.071 1.00 69.94 83 GLN A O 1
ATOM 611 N N . SER A 1 84 ? -25.467 9.509 6.958 1.00 67.56 84 SER A N 1
ATOM 612 C CA . SER A 1 84 ? -24.650 8.385 6.478 1.00 67.56 84 SER A CA 1
ATOM 613 C C . SER A 1 84 ? -23.282 8.370 7.161 1.00 67.56 84 SER A C 1
ATOM 615 O O . SER A 1 84 ? -22.826 7.322 7.610 1.00 67.56 84 SER A O 1
ATOM 617 N N . HIS A 1 85 ? -22.656 9.542 7.302 1.00 69.06 85 HIS A N 1
ATOM 618 C CA . HIS A 1 85 ? -21.367 9.685 7.974 1.00 69.06 85 HIS A CA 1
ATOM 619 C C . HIS A 1 85 ? -21.438 9.231 9.441 1.00 69.06 85 HIS A C 1
ATOM 621 O O . HIS A 1 85 ? -20.656 8.376 9.854 1.00 69.06 85 HIS A O 1
ATOM 627 N N . PHE A 1 86 ? -22.427 9.712 10.202 1.00 70.50 86 PHE A N 1
ATOM 628 C CA . PHE A 1 86 ? -22.627 9.304 11.592 1.00 70.50 86 PHE A CA 1
ATOM 629 C C . PHE A 1 86 ? -22.863 7.797 11.733 1.00 70.50 86 PHE A C 1
ATOM 631 O O . PHE A 1 86 ? -22.272 7.169 12.613 1.00 70.50 86 PHE A O 1
ATOM 638 N N . VAL A 1 87 ? -23.713 7.217 10.875 1.00 73.69 87 VAL A N 1
ATOM 639 C CA . VAL A 1 87 ? -24.014 5.779 10.900 1.00 73.69 87 VAL A CA 1
ATOM 640 C C . VAL A 1 87 ? -22.735 4.970 10.703 1.00 73.69 87 VAL A C 1
ATOM 642 O O . VAL A 1 87 ? -22.453 4.095 11.517 1.00 73.69 87 VAL A O 1
ATOM 645 N N . TYR A 1 88 ? -21.921 5.283 9.692 1.00 71.88 88 TYR A N 1
ATOM 646 C CA . TYR A 1 88 ? -20.685 4.537 9.445 1.00 71.88 88 TYR A CA 1
ATOM 647 C C . TYR A 1 88 ? -19.641 4.731 10.551 1.00 71.88 88 TYR A C 1
ATOM 649 O O . TYR A 1 88 ? -19.042 3.750 10.994 1.00 71.88 88 TYR A O 1
ATOM 657 N N . VAL A 1 89 ? -19.471 5.954 11.065 1.00 74.31 89 VAL A N 1
ATOM 658 C CA . VAL A 1 89 ? -18.562 6.222 12.192 1.00 74.31 89 VAL A CA 1
ATOM 659 C C . VAL A 1 89 ? -19.007 5.470 13.449 1.00 74.31 89 VAL A C 1
ATOM 661 O O . VAL A 1 89 ? -18.176 4.883 14.138 1.00 74.31 89 VAL A O 1
ATOM 664 N N . ASN A 1 90 ? -20.310 5.405 13.741 1.00 73.12 90 ASN A N 1
ATOM 665 C CA . ASN A 1 90 ? -20.806 4.677 14.912 1.00 73.12 90 ASN A CA 1
ATOM 666 C C . ASN A 1 90 ? -20.781 3.162 14.747 1.00 73.12 90 ASN A C 1
ATOM 668 O O . ASN A 1 90 ? -20.566 2.461 15.734 1.00 73.12 90 ASN A O 1
ATOM 672 N N . VAL A 1 91 ? -20.960 2.651 13.527 1.00 77.69 91 VAL A N 1
ATOM 673 C CA . VAL A 1 91 ? -20.723 1.235 13.227 1.00 77.69 91 VAL A CA 1
ATOM 674 C C . VAL A 1 91 ? -19.271 0.887 13.541 1.00 77.69 91 VAL A C 1
ATOM 676 O O . VAL A 1 91 ? -19.037 -0.035 14.316 1.00 77.69 91 VAL A O 1
ATOM 679 N N . LEU A 1 92 ? -18.305 1.665 13.043 1.00 76.50 92 LEU A N 1
ATOM 680 C CA . LEU A 1 92 ? -16.886 1.439 13.330 1.00 76.50 92 LEU A CA 1
ATOM 681 C C . LEU A 1 92 ? -16.550 1.632 14.812 1.00 76.50 92 LEU A C 1
ATOM 683 O O . LEU A 1 92 ? -15.815 0.834 15.370 1.00 76.50 92 LEU A O 1
ATOM 687 N N . ARG A 1 93 ? -17.131 2.618 15.498 1.00 71.50 93 ARG A N 1
ATOM 688 C CA . ARG A 1 93 ? -16.922 2.802 16.944 1.00 71.50 93 ARG A CA 1
ATOM 689 C C . ARG A 1 93 ? -17.442 1.623 17.769 1.00 71.50 93 ARG A C 1
ATOM 691 O O . ARG A 1 93 ? -16.839 1.266 18.773 1.00 71.50 93 ARG A O 1
ATOM 698 N N . ARG A 1 94 ? -18.605 1.072 17.410 1.00 77.62 94 ARG A N 1
ATOM 699 C CA . ARG A 1 94 ? -19.274 0.028 18.206 1.00 77.62 94 ARG A CA 1
ATOM 700 C C . ARG A 1 94 ? -18.823 -1.382 17.855 1.00 77.62 94 ARG A C 1
ATOM 702 O O . ARG A 1 94 ? -18.888 -2.258 18.708 1.00 77.62 94 ARG A O 1
ATOM 709 N N . GLN A 1 95 ? -18.461 -1.609 16.598 1.00 83.12 95 GLN A N 1
ATOM 710 C CA . GLN A 1 95 ? -18.144 -2.935 16.060 1.00 83.12 95 GLN A CA 1
ATOM 711 C C . GLN A 1 95 ? -16.670 -3.070 15.672 1.00 83.12 95 GLN A C 1
ATOM 713 O O . GLN A 1 95 ? -16.186 -4.188 15.506 1.00 83.12 95 GLN A O 1
ATOM 718 N N . GLY A 1 96 ? -15.974 -1.945 15.510 1.00 83.12 96 GLY A N 1
ATOM 719 C CA . G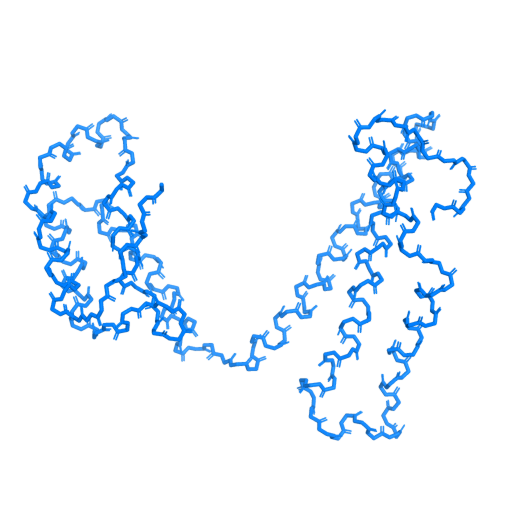LY A 1 96 ? -14.545 -1.897 15.259 1.00 83.12 96 GLY A CA 1
ATOM 720 C C . GLY A 1 96 ? -13.741 -2.273 16.499 1.00 83.12 96 GLY A C 1
ATOM 721 O O . GLY A 1 96 ? -14.166 -2.048 17.630 1.00 83.12 96 GLY A O 1
ATOM 722 N N . SER A 1 97 ? -12.554 -2.826 16.285 1.00 86.19 97 SER A N 1
ATOM 723 C CA . SER A 1 97 ? -11.573 -3.076 17.342 1.00 86.19 97 SER A CA 1
ATOM 724 C C . SER A 1 97 ? -10.210 -2.536 16.932 1.00 86.19 97 SER A C 1
ATOM 726 O O . SER A 1 97 ? -9.887 -2.518 15.744 1.00 86.19 97 SER A O 1
ATOM 728 N N . GLU A 1 98 ? -9.388 -2.161 17.911 1.00 84.19 98 GLU A N 1
ATOM 729 C CA . GLU A 1 98 ? -7.987 -1.771 17.681 1.00 84.19 98 GLU A CA 1
ATOM 730 C C . GLU A 1 98 ? -7.250 -2.853 16.883 1.00 84.19 98 GLU A C 1
ATOM 732 O O . GLU A 1 98 ? -6.592 -2.569 15.888 1.00 84.19 98 GLU A O 1
ATOM 737 N N . ARG A 1 99 ? -7.518 -4.123 17.200 1.00 85.44 99 ARG A N 1
ATOM 738 C CA . ARG A 1 99 ? -6.986 -5.267 16.459 1.00 85.44 99 ARG A CA 1
ATOM 739 C C . ARG A 1 99 ? -7.355 -5.256 14.971 1.00 85.44 99 ARG A C 1
ATOM 741 O O . ARG A 1 99 ? -6.531 -5.599 14.134 1.00 85.44 99 ARG A O 1
ATOM 748 N N . GLN A 1 100 ? -8.576 -4.871 14.596 1.00 89.25 100 GLN A N 1
ATOM 749 C CA . GLN A 1 100 ? -8.934 -4.744 13.174 1.00 89.25 100 GLN A CA 1
ATOM 750 C C . GLN A 1 100 ? -8.164 -3.610 12.489 1.00 89.25 100 GLN A C 1
ATOM 752 O O . GLN A 1 100 ? -7.815 -3.748 11.318 1.00 89.25 100 GLN A O 1
ATOM 757 N N . GLN A 1 101 ? -7.876 -2.518 13.200 1.00 86.88 101 GLN A N 1
ATOM 758 C CA . GLN A 1 101 ? -7.064 -1.421 12.680 1.00 86.88 101 GLN A CA 1
ATOM 759 C C . GLN A 1 101 ? -5.605 -1.856 12.468 1.00 86.88 101 GLN A C 1
ATOM 761 O O . GLN A 1 101 ? -5.059 -1.618 11.391 1.00 86.88 101 GLN A O 1
ATOM 766 N N . GLU A 1 102 ? -5.020 -2.572 13.432 1.00 89.38 102 GLU A N 1
ATOM 767 C CA . GLU A 1 102 ? -3.660 -3.124 13.343 1.00 89.38 102 GLU A CA 1
ATOM 768 C C . GLU A 1 102 ? -3.486 -4.085 12.155 1.00 89.38 102 GLU A C 1
ATOM 770 O O . GLU A 1 102 ? -2.446 -4.083 11.505 1.00 89.38 102 GLU A O 1
ATOM 775 N N . PHE A 1 103 ? -4.507 -4.889 11.828 1.00 92.00 103 PHE A N 1
ATOM 776 C CA . PHE A 1 103 ? -4.505 -5.734 10.624 1.00 92.00 103 PHE A CA 1
ATOM 777 C C . PHE A 1 103 ? -4.822 -4.954 9.340 1.00 92.00 103 PHE A C 1
ATOM 779 O O . PHE A 1 103 ? -4.374 -5.334 8.255 1.00 92.00 103 PHE A O 1
ATOM 786 N N . GLY A 1 104 ? -5.604 -3.879 9.440 1.00 93.00 104 GLY A N 1
ATOM 787 C CA . GLY A 1 104 ? -6.052 -3.086 8.299 1.00 93.00 104 GLY A CA 1
ATOM 788 C C . GLY A 1 104 ? -4.908 -2.364 7.593 1.00 93.00 104 GLY A C 1
ATOM 789 O O . GLY A 1 104 ? -4.848 -2.364 6.364 1.00 93.00 104 GLY A O 1
ATOM 790 N N . GLU A 1 105 ? -3.971 -1.795 8.350 1.00 90.69 105 GLU A N 1
ATOM 791 C CA . GLU A 1 105 ? -2.825 -1.067 7.798 1.00 90.69 105 GLU A CA 1
ATOM 792 C C . GLU A 1 105 ? -1.891 -1.936 6.923 1.00 90.69 105 GLU A C 1
ATOM 794 O O . GLU A 1 105 ? -1.651 -1.571 5.765 1.00 90.69 105 GLU A O 1
ATOM 799 N N . PRO A 1 106 ? -1.380 -3.096 7.391 1.00 94.69 106 PRO A N 1
ATOM 800 C CA . PRO A 1 106 ? -0.561 -3.980 6.565 1.00 94.69 106 PRO A CA 1
ATOM 801 C C . PRO A 1 106 ? -1.354 -4.589 5.400 1.00 94.69 106 PRO A C 1
ATOM 803 O O . PRO A 1 106 ? -0.817 -4.689 4.297 1.00 94.69 106 PRO A O 1
ATOM 806 N N . ALA A 1 107 ? -2.634 -4.930 5.592 1.00 95.38 107 ALA A N 1
ATOM 807 C CA . ALA A 1 107 ? -3.482 -5.438 4.510 1.00 95.38 107 ALA A CA 1
ATOM 808 C C . ALA A 1 107 ? -3.705 -4.393 3.402 1.00 95.38 107 ALA A C 1
ATOM 810 O O . ALA A 1 107 ? -3.694 -4.721 2.215 1.00 95.38 107 ALA A O 1
ATOM 811 N N . MET A 1 108 ? -3.873 -3.122 3.772 1.00 96.94 108 MET A N 1
ATOM 812 C CA . MET A 1 108 ? -3.982 -2.016 2.822 1.00 96.94 108 MET A CA 1
ATOM 813 C C . MET A 1 108 ? -2.686 -1.841 2.022 1.00 96.94 108 MET A C 1
ATOM 815 O O . MET A 1 108 ? -2.752 -1.730 0.796 1.00 96.94 108 MET A O 1
ATOM 819 N N . ARG A 1 109 ? -1.518 -1.894 2.681 1.00 96.06 109 ARG A N 1
ATOM 820 C CA . ARG A 1 109 ? -0.209 -1.812 2.008 1.00 96.06 109 ARG A CA 1
ATOM 821 C C . ARG A 1 109 ? 0.018 -2.960 1.031 1.00 96.06 109 ARG A C 1
ATOM 823 O O . ARG A 1 109 ? 0.412 -2.709 -0.107 1.00 96.06 109 ARG A O 1
ATOM 830 N N . GLU A 1 110 ? -0.259 -4.196 1.448 1.00 96.19 110 GLU A N 1
ATOM 831 C CA . GLU A 1 110 ? -0.168 -5.375 0.577 1.00 96.19 110 GLU A CA 1
ATOM 832 C C . GLU A 1 110 ? -1.063 -5.202 -0.654 1.00 96.19 110 GLU A C 1
ATOM 834 O O . GLU A 1 110 ? -0.597 -5.318 -1.790 1.00 96.19 110 GLU A O 1
ATOM 839 N N . ARG A 1 111 ? -2.323 -4.804 -0.443 1.00 97.56 111 ARG A N 1
ATOM 840 C CA . ARG A 1 111 ? -3.284 -4.613 -1.529 1.00 97.56 111 ARG A CA 1
ATOM 841 C C . ARG A 1 111 ? -2.855 -3.513 -2.497 1.00 97.56 111 ARG A C 1
ATOM 843 O O . ARG A 1 111 ? -3.021 -3.683 -3.708 1.00 97.56 111 ARG A O 1
ATOM 850 N N . ALA A 1 112 ? -2.327 -2.401 -1.986 1.00 97.50 112 ALA A N 1
ATOM 851 C CA . ALA A 1 112 ? -1.827 -1.290 -2.792 1.00 97.50 112 ALA A CA 1
ATOM 852 C C . ALA A 1 112 ? -0.617 -1.713 -3.640 1.00 97.50 112 ALA A C 1
ATOM 854 O O . ALA A 1 112 ? -0.618 -1.506 -4.855 1.00 97.50 112 ALA A O 1
ATOM 855 N N . ALA A 1 113 ? 0.365 -2.389 -3.034 1.00 97.38 113 ALA A N 1
ATOM 856 C CA . ALA A 1 113 ? 1.521 -2.928 -3.746 1.00 97.38 113 ALA A CA 1
ATOM 857 C C . ALA A 1 113 ? 1.103 -3.943 -4.824 1.00 97.38 113 ALA A C 1
ATOM 859 O O . ALA A 1 113 ? 1.562 -3.869 -5.964 1.00 97.38 113 ALA A O 1
ATOM 860 N N . GLY A 1 114 ? 0.170 -4.846 -4.508 1.00 97.50 114 GLY A N 1
ATOM 861 C CA . GLY A 1 114 ? -0.358 -5.819 -5.463 1.00 97.50 114 GLY A CA 1
ATOM 862 C C . GLY A 1 114 ? -1.150 -5.182 -6.611 1.00 97.50 114 GLY A C 1
ATOM 863 O O . GLY A 1 114 ? -1.119 -5.683 -7.736 1.00 97.50 114 GLY A O 1
ATOM 864 N N . ALA A 1 115 ? -1.861 -4.079 -6.360 1.00 97.94 115 ALA A N 1
ATOM 865 C CA . ALA A 1 115 ? -2.554 -3.327 -7.405 1.00 97.94 115 ALA A CA 1
ATOM 866 C C . ALA A 1 115 ? -1.566 -2.671 -8.378 1.00 97.94 115 ALA A C 1
ATOM 868 O O . ALA A 1 115 ? -1.704 -2.874 -9.585 1.00 97.94 115 ALA A O 1
ATOM 869 N N . LEU A 1 116 ? -0.544 -1.988 -7.853 1.00 97.75 116 LEU A N 1
ATOM 870 C CA . LEU A 1 116 ? 0.520 -1.385 -8.658 1.00 97.75 116 LEU A CA 1
ATOM 871 C C . LEU A 1 116 ? 1.296 -2.435 -9.451 1.00 97.75 116 LEU A C 1
ATOM 873 O O . LEU A 1 116 ? 1.554 -2.242 -10.631 1.00 97.75 116 LEU A O 1
ATOM 877 N N . LEU A 1 117 ? 1.601 -3.590 -8.855 1.00 97.50 117 LEU A N 1
ATOM 878 C CA . LEU A 1 117 ? 2.282 -4.672 -9.565 1.00 97.50 117 LEU A CA 1
ATOM 879 C C . LEU A 1 117 ? 1.480 -5.158 -10.785 1.00 97.50 117 LEU A C 1
ATOM 881 O O . LEU A 1 117 ? 2.052 -5.377 -11.852 1.00 97.50 117 LEU A O 1
ATOM 885 N N . ARG A 1 118 ? 0.154 -5.303 -10.650 1.00 98.12 118 ARG A N 1
ATOM 886 C CA . ARG A 1 118 ? -0.726 -5.692 -11.768 1.00 98.12 118 ARG A CA 1
ATOM 887 C C . ARG A 1 118 ? -0.830 -4.609 -12.837 1.00 98.12 118 ARG A C 1
ATOM 889 O O . ARG A 1 118 ? -0.923 -4.938 -14.013 1.00 98.12 118 ARG A O 1
ATOM 896 N N . GLU A 1 119 ? -0.856 -3.341 -12.445 1.00 97.44 119 GLU A N 1
ATOM 897 C CA . GLU A 1 119 ? -0.817 -2.214 -13.381 1.00 97.44 119 GLU A CA 1
ATOM 898 C C . GLU A 1 119 ? 0.494 -2.204 -14.175 1.00 97.44 119 GLU A C 1
ATOM 900 O O . GLU A 1 119 ? 0.472 -2.200 -15.403 1.00 97.44 119 GLU A O 1
ATOM 905 N N . THR A 1 120 ? 1.623 -2.324 -13.481 1.00 98.00 120 THR A N 1
ATOM 906 C CA . THR A 1 120 ? 2.953 -2.408 -14.082 1.00 98.00 120 THR A CA 1
ATOM 907 C C . THR A 1 120 ? 3.092 -3.593 -15.028 1.00 98.00 120 THR A C 1
ATOM 909 O O . THR A 1 120 ? 3.695 -3.449 -16.087 1.00 98.00 120 THR A O 1
ATOM 912 N N . ALA A 1 121 ? 2.527 -4.756 -14.688 1.00 98.00 121 ALA A N 1
ATOM 913 C CA . ALA A 1 121 ? 2.537 -5.912 -15.581 1.00 98.00 121 ALA A CA 1
ATOM 914 C C . ALA A 1 121 ? 1.883 -5.586 -16.935 1.00 98.00 121 ALA A C 1
ATOM 916 O O . ALA A 1 121 ? 2.472 -5.876 -17.971 1.00 98.00 121 ALA A O 1
ATOM 917 N N . ARG A 1 122 ? 0.737 -4.888 -16.930 1.00 97.19 122 ARG A N 1
ATOM 918 C CA . ARG A 1 122 ? 0.082 -4.438 -18.171 1.00 97.19 122 ARG A CA 1
ATOM 919 C C . ARG A 1 122 ? 0.951 -3.458 -18.950 1.00 97.19 122 ARG A C 1
ATOM 921 O O . ARG A 1 122 ? 1.125 -3.646 -20.142 1.00 97.19 122 ARG A O 1
ATOM 928 N N . ALA A 1 123 ? 1.564 -2.480 -18.280 1.00 95.75 123 ALA A N 1
ATOM 929 C CA . ALA A 1 123 ? 2.465 -1.532 -18.942 1.00 95.75 123 ALA A CA 1
ATOM 930 C C . ALA A 1 123 ? 3.664 -2.233 -19.612 1.00 95.75 123 ALA A C 1
ATOM 932 O O . ALA A 1 123 ? 4.094 -1.848 -20.698 1.00 95.75 123 ALA A O 1
ATOM 933 N N . VAL A 1 124 ? 4.198 -3.285 -18.983 1.00 97.12 124 VAL A N 1
ATOM 934 C CA . VAL A 1 124 ? 5.258 -4.117 -19.570 1.00 97.12 124 VAL A CA 1
ATOM 935 C C . VAL A 1 124 ? 4.740 -4.916 -20.767 1.00 97.12 124 VAL A C 1
ATOM 937 O O . VAL A 1 124 ? 5.441 -5.000 -21.775 1.00 97.12 124 VAL A O 1
ATOM 940 N N . ASP A 1 125 ? 3.542 -5.491 -20.682 1.00 97.75 125 ASP A N 1
ATOM 941 C CA . ASP A 1 125 ? 2.929 -6.234 -21.787 1.00 97.75 125 ASP A CA 1
ATOM 942 C C . ASP A 1 125 ? 2.622 -5.319 -22.988 1.00 97.75 125 ASP A C 1
ATOM 944 O O . ASP A 1 125 ? 2.956 -5.666 -24.123 1.00 97.75 125 ASP A O 1
ATOM 948 N N . ASP A 1 126 ? 2.103 -4.114 -22.747 1.00 94.88 126 ASP A N 1
ATOM 949 C CA . ASP A 1 126 ? 1.849 -3.098 -23.775 1.00 94.88 126 ASP A CA 1
ATOM 950 C C . ASP A 1 126 ? 3.157 -2.653 -24.450 1.00 94.88 126 ASP A C 1
ATOM 952 O O . ASP A 1 126 ? 3.258 -2.612 -25.680 1.00 94.88 126 ASP A O 1
ATOM 956 N N . ALA A 1 127 ? 4.208 -2.402 -23.659 1.00 95.94 127 ALA A N 1
ATOM 957 C CA . ALA A 1 127 ? 5.530 -2.071 -24.184 1.00 95.94 127 ALA A CA 1
ATOM 958 C C . ALA A 1 127 ? 6.157 -3.226 -24.979 1.00 95.94 127 ALA A C 1
ATOM 960 O O . ALA A 1 127 ? 6.891 -2.983 -25.934 1.00 95.94 127 ALA A O 1
ATOM 961 N N . ARG A 1 128 ? 5.870 -4.485 -24.626 1.00 96.00 128 ARG A N 1
ATOM 962 C CA . ARG A 1 128 ? 6.299 -5.656 -25.409 1.00 96.00 128 ARG A CA 1
ATOM 963 C C . ARG A 1 128 ? 5.555 -5.765 -26.735 1.00 96.00 128 ARG A C 1
ATOM 965 O O . ARG A 1 128 ? 6.172 -6.145 -27.727 1.00 96.00 128 ARG A O 1
ATOM 972 N N . ALA A 1 129 ? 4.264 -5.440 -26.761 1.00 96.50 129 ALA A N 1
ATOM 973 C CA . ALA A 1 129 ? 3.452 -5.472 -27.975 1.00 96.50 129 ALA A CA 1
ATOM 974 C C . ALA A 1 129 ? 3.831 -4.359 -28.970 1.00 96.50 129 ALA A C 1
ATOM 976 O O . ALA A 1 129 ? 3.793 -4.577 -30.180 1.00 96.50 129 ALA A O 1
ATOM 977 N N . GLY A 1 130 ? 4.229 -3.185 -28.470 1.00 93.94 130 GLY A N 1
ATOM 978 C CA . GLY A 1 130 ? 4.643 -2.030 -2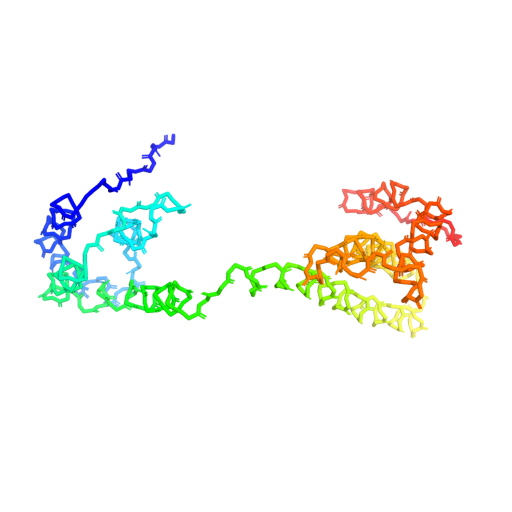9.270 1.00 93.94 130 GLY A CA 1
ATOM 979 C C . GLY A 1 130 ? 5.923 -1.396 -28.736 1.00 93.94 130 GLY A C 1
ATOM 980 O O . GLY A 1 130 ? 5.888 -0.301 -28.169 1.00 93.94 130 GLY A O 1
ATOM 981 N N . LEU A 1 131 ? 7.057 -2.086 -28.896 1.00 95.56 131 LEU A N 1
ATOM 982 C CA . LEU A 1 131 ? 8.323 -1.633 -28.323 1.00 95.56 131 LEU A CA 1
ATOM 983 C C . LEU A 1 131 ? 8.851 -0.386 -29.037 1.00 95.56 131 LEU A C 1
ATOM 985 O O . LEU A 1 131 ? 9.288 -0.431 -30.186 1.00 95.56 131 LEU A O 1
ATOM 989 N N . ALA A 1 132 ? 8.857 0.719 -28.303 1.00 94.31 132 ALA A N 1
ATOM 990 C CA . ALA A 1 132 ? 9.411 2.002 -28.688 1.00 94.31 132 ALA A CA 1
ATOM 991 C C . ALA A 1 132 ? 10.097 2.632 -27.473 1.00 94.31 132 ALA A C 1
ATOM 993 O O . ALA A 1 132 ? 9.945 2.185 -26.337 1.00 94.31 132 ALA A O 1
ATOM 994 N N . ASP A 1 133 ? 10.852 3.700 -27.702 1.00 92.81 133 ASP A N 1
ATOM 995 C CA . ASP A 1 133 ? 11.595 4.358 -26.633 1.00 92.81 133 ASP A CA 1
ATOM 996 C C . ASP A 1 133 ? 10.703 4.874 -25.497 1.00 92.81 133 ASP A C 1
ATOM 998 O O . ASP A 1 133 ? 11.094 4.801 -24.332 1.00 92.81 133 ASP A O 1
ATOM 1002 N N . ASP A 1 134 ? 9.532 5.415 -25.841 1.00 92.69 134 ASP A N 1
ATOM 1003 C CA . ASP A 1 134 ? 8.586 5.956 -24.866 1.00 92.69 134 ASP A CA 1
ATOM 1004 C C . ASP A 1 134 ? 7.863 4.848 -24.108 1.00 92.69 134 ASP A C 1
ATOM 1006 O O . ASP A 1 134 ? 7.837 4.893 -22.881 1.00 92.69 134 ASP A O 1
ATOM 1010 N N . SER A 1 135 ? 7.394 3.801 -24.793 1.00 94.31 135 SER A N 1
ATOM 1011 C CA . SER A 1 135 ? 6.748 2.663 -24.127 1.00 94.31 135 SER A CA 1
ATOM 1012 C C . SER A 1 135 ? 7.728 1.900 -23.225 1.00 94.31 135 SER A C 1
ATOM 1014 O O . SER A 1 135 ? 7.383 1.519 -22.107 1.00 94.31 135 SER A O 1
ATOM 1016 N N . ALA A 1 136 ? 8.994 1.763 -23.636 1.00 93.88 136 ALA A N 1
ATOM 1017 C CA . ALA A 1 136 ? 10.048 1.193 -22.797 1.00 93.88 136 ALA A CA 1
ATOM 1018 C C . ALA A 1 136 ? 10.358 2.068 -21.570 1.00 93.88 136 ALA A C 1
ATOM 1020 O O . ALA A 1 136 ? 10.595 1.543 -20.478 1.00 93.88 136 ALA A O 1
ATOM 1021 N N . ALA A 1 137 ? 10.365 3.395 -21.734 1.00 94.12 137 ALA A N 1
ATOM 1022 C CA . ALA A 1 137 ? 10.562 4.335 -20.636 1.00 94.12 137 ALA A CA 1
ATOM 1023 C C . ALA A 1 137 ? 9.396 4.294 -19.639 1.00 94.12 137 ALA A C 1
ATOM 1025 O O . ALA A 1 137 ? 9.635 4.210 -18.437 1.00 94.12 137 ALA A O 1
ATOM 1026 N N . GLU A 1 138 ? 8.156 4.300 -20.123 1.00 93.88 138 GLU A N 1
ATOM 1027 C CA . GLU A 1 138 ? 6.946 4.202 -19.303 1.00 93.88 138 GLU A CA 1
ATOM 1028 C C . GLU A 1 138 ? 6.915 2.901 -18.500 1.00 93.88 138 GLU A C 1
ATOM 1030 O O . GLU A 1 138 ? 6.790 2.941 -17.274 1.00 93.88 138 GLU A O 1
ATOM 1035 N N . ALA A 1 139 ? 7.144 1.758 -19.153 1.00 95.56 139 ALA A N 1
ATOM 1036 C CA . ALA A 1 139 ? 7.217 0.464 -18.478 1.00 95.56 139 ALA A CA 1
ATOM 1037 C C . ALA A 1 139 ? 8.348 0.420 -17.435 1.00 95.56 139 ALA A C 1
ATOM 1039 O O . ALA A 1 139 ? 8.160 -0.080 -16.328 1.00 95.56 139 ALA A O 1
ATOM 1040 N N . SER A 1 140 ? 9.510 1.000 -17.745 1.00 95.06 140 SER A N 1
ATOM 1041 C CA . SER A 1 140 ? 10.645 1.095 -16.816 1.00 95.06 140 SER A CA 1
ATOM 1042 C C . SER A 1 140 ? 10.307 1.899 -15.558 1.00 95.06 140 SER A C 1
ATOM 1044 O O . SER A 1 140 ? 10.645 1.491 -14.446 1.00 95.06 140 SER A O 1
ATOM 1046 N N . ILE A 1 141 ? 9.610 3.027 -15.713 1.00 95.81 141 ILE A N 1
ATOM 1047 C CA . ILE A 1 141 ? 9.157 3.842 -14.581 1.00 95.81 141 ILE A CA 1
ATOM 1048 C C . ILE A 1 141 ? 8.066 3.120 -13.787 1.00 95.81 141 ILE A C 1
ATOM 1050 O O . ILE A 1 141 ? 8.126 3.121 -12.560 1.00 95.81 141 ILE A O 1
ATOM 1054 N N . ALA A 1 142 ? 7.127 2.438 -14.446 1.00 95.94 142 ALA A N 1
ATOM 1055 C CA . ALA A 1 142 ? 6.116 1.625 -13.771 1.00 95.94 142 ALA A CA 1
ATOM 1056 C C . ALA A 1 142 ? 6.750 0.489 -12.943 1.00 95.94 142 ALA A C 1
ATOM 1058 O O . ALA A 1 142 ? 6.349 0.243 -11.803 1.00 95.94 142 ALA A O 1
ATOM 1059 N N . VAL A 1 143 ? 7.787 -0.173 -13.470 1.00 95.44 143 VAL A N 1
ATOM 1060 C CA . VAL A 1 143 ? 8.561 -1.198 -12.745 1.00 95.44 143 VAL A CA 1
ATOM 1061 C C . VAL A 1 143 ? 9.295 -0.599 -11.553 1.00 95.44 143 VAL A C 1
ATOM 1063 O O . VAL A 1 143 ? 9.251 -1.170 -10.462 1.00 95.44 143 VAL A O 1
ATOM 1066 N N . ALA A 1 144 ? 9.936 0.557 -11.728 1.00 94.81 144 ALA A N 1
ATOM 1067 C CA . ALA A 1 144 ? 10.607 1.248 -10.636 1.00 94.81 144 ALA A CA 1
ATOM 1068 C C . ALA A 1 144 ? 9.622 1.610 -9.510 1.00 94.81 144 ALA A C 1
ATOM 1070 O O . ALA A 1 144 ? 9.905 1.321 -8.347 1.00 94.81 144 ALA A O 1
ATOM 1071 N N . THR A 1 145 ? 8.456 2.164 -9.851 1.00 95.94 145 THR A N 1
ATOM 1072 C CA . THR A 1 145 ? 7.398 2.524 -8.894 1.00 95.94 145 THR A CA 1
ATOM 1073 C C . THR A 1 145 ? 6.880 1.299 -8.148 1.00 95.94 145 THR A C 1
ATOM 1075 O O . THR A 1 145 ? 6.903 1.280 -6.918 1.00 95.94 145 THR A O 1
ATOM 1078 N N . ALA A 1 146 ? 6.496 0.239 -8.868 1.00 96.31 146 ALA A N 1
ATOM 1079 C CA . ALA A 1 146 ? 6.018 -0.992 -8.243 1.00 96.31 146 ALA A CA 1
ATOM 1080 C C . ALA A 1 146 ? 7.079 -1.622 -7.333 1.00 96.31 146 ALA A C 1
ATOM 1082 O O . ALA A 1 146 ? 6.743 -2.089 -6.247 1.00 96.31 146 ALA A O 1
ATOM 1083 N N . LYS A 1 147 ? 8.362 -1.593 -7.726 1.00 93.94 147 LYS A N 1
ATOM 1084 C CA . LYS A 1 147 ? 9.445 -2.110 -6.883 1.00 93.94 147 LYS A CA 1
ATOM 1085 C C . LYS A 1 147 ? 9.577 -1.327 -5.580 1.00 93.94 147 LYS A C 1
ATOM 1087 O O . LYS A 1 147 ? 9.684 -1.951 -4.530 1.00 93.94 147 LYS A O 1
ATOM 1092 N N . VAL A 1 148 ? 9.586 0.007 -5.637 1.00 95.12 148 VAL A N 1
ATOM 1093 C CA . VAL A 1 148 ? 9.710 0.852 -4.436 1.00 95.12 148 VAL A CA 1
ATOM 1094 C C . VAL A 1 148 ? 8.556 0.572 -3.474 1.00 95.12 148 VAL A C 1
ATOM 1096 O O . VAL A 1 148 ? 8.799 0.255 -2.313 1.00 95.12 148 VAL A O 1
ATOM 1099 N N . THR A 1 149 ? 7.315 0.579 -3.965 1.00 96.19 149 THR A N 1
ATOM 1100 C CA . THR A 1 149 ? 6.144 0.338 -3.110 1.00 96.19 149 THR A CA 1
ATOM 1101 C C . THR A 1 149 ? 6.097 -1.090 -2.564 1.00 96.19 149 THR A C 1
ATOM 1103 O O . THR A 1 149 ? 5.774 -1.290 -1.395 1.00 96.19 149 THR A O 1
ATOM 1106 N N . ALA A 1 150 ? 6.448 -2.096 -3.371 1.00 95.38 150 ALA A N 1
ATOM 1107 C CA . ALA A 1 150 ? 6.497 -3.483 -2.912 1.00 95.38 150 ALA A CA 1
ATOM 1108 C C . ALA A 1 150 ? 7.598 -3.707 -1.865 1.00 95.38 150 ALA A C 1
ATOM 1110 O O . ALA A 1 150 ? 7.377 -4.432 -0.898 1.00 95.38 150 ALA A O 1
ATOM 1111 N N . ALA A 1 151 ? 8.759 -3.067 -2.026 1.00 94.75 151 ALA A N 1
ATOM 1112 C CA . ALA A 1 151 ? 9.861 -3.125 -1.071 1.00 94.75 151 ALA A CA 1
ATOM 1113 C C . ALA A 1 151 ? 9.462 -2.561 0.301 1.00 94.75 151 ALA A C 1
ATOM 1115 O O . ALA A 1 151 ? 9.696 -3.203 1.326 1.00 94.75 151 ALA A O 1
ATOM 1116 N N . GLU A 1 152 ? 8.832 -1.385 0.317 1.00 94.62 152 GLU A N 1
ATOM 1117 C CA . GLU A 1 152 ? 8.324 -0.759 1.542 1.00 94.62 152 GLU A CA 1
ATOM 1118 C C . GLU A 1 152 ? 7.249 -1.632 2.197 1.00 94.62 152 GLU A C 1
ATOM 1120 O O . GLU A 1 152 ? 7.357 -1.965 3.377 1.00 94.62 152 GLU A O 1
ATOM 1125 N N . ALA A 1 153 ? 6.262 -2.093 1.421 1.00 96.38 153 ALA A N 1
ATOM 1126 C CA . ALA A 1 153 ? 5.209 -2.965 1.927 1.00 96.38 153 ALA A CA 1
ATOM 1127 C C . ALA A 1 153 ? 5.766 -4.274 2.510 1.00 96.38 153 ALA A C 1
ATOM 1129 O O . ALA A 1 153 ? 5.330 -4.692 3.577 1.00 96.38 153 ALA A O 1
ATOM 1130 N N . ALA A 1 154 ? 6.744 -4.910 1.857 1.00 95.94 154 ALA A N 1
ATOM 1131 C CA . ALA A 1 154 ? 7.318 -6.170 2.323 1.00 95.94 154 ALA A CA 1
ATOM 1132 C C . ALA A 1 154 ? 8.007 -6.033 3.689 1.00 95.94 154 ALA A C 1
ATOM 1134 O O . ALA A 1 154 ? 7.804 -6.877 4.561 1.00 95.94 154 ALA A O 1
ATOM 1135 N N . VAL A 1 155 ? 8.796 -4.971 3.890 1.00 95.75 155 VAL A N 1
ATOM 1136 C CA . VAL A 1 155 ? 9.488 -4.727 5.166 1.00 95.75 155 VAL A CA 1
ATOM 1137 C C . VAL A 1 155 ? 8.484 -4.400 6.274 1.00 95.75 155 VAL A C 1
ATOM 1139 O O . VAL A 1 155 ? 8.558 -4.995 7.351 1.00 95.75 155 VAL A O 1
ATOM 1142 N N . GLU A 1 156 ? 7.525 -3.515 5.997 1.00 96.00 156 GLU A N 1
ATOM 1143 C CA . GLU A 1 156 ? 6.511 -3.095 6.971 1.00 96.00 156 GLU A CA 1
ATOM 1144 C C . GLU A 1 156 ? 5.587 -4.249 7.374 1.00 96.00 156 GLU A C 1
ATOM 1146 O O . GLU A 1 156 ? 5.413 -4.523 8.559 1.00 96.00 156 GLU A O 1
ATOM 1151 N N . VAL A 1 157 ? 5.042 -4.995 6.407 1.00 96.75 157 VAL A N 1
ATOM 1152 C CA . VAL A 1 157 ? 4.136 -6.125 6.676 1.00 96.75 157 VAL A CA 1
ATOM 1153 C C . VAL A 1 157 ? 4.856 -7.242 7.432 1.00 96.75 157 VAL A C 1
ATOM 1155 O O . VAL A 1 157 ? 4.297 -7.808 8.373 1.00 96.75 157 VAL A O 1
ATOM 1158 N N . ALA A 1 158 ? 6.106 -7.549 7.068 1.00 96.44 158 ALA A N 1
ATOM 1159 C CA . ALA A 1 158 ? 6.884 -8.571 7.762 1.00 96.44 158 ALA A CA 1
ATOM 1160 C C . ALA A 1 158 ? 7.220 -8.180 9.211 1.00 96.44 158 ALA A C 1
ATOM 1162 O O . ALA A 1 158 ? 7.353 -9.065 10.056 1.00 96.44 158 ALA A O 1
ATOM 1163 N N . SER A 1 159 ? 7.339 -6.881 9.503 1.00 95.38 159 SER A N 1
ATOM 1164 C CA . SER A 1 159 ? 7.503 -6.375 10.869 1.00 95.38 159 SER A CA 1
ATOM 1165 C C . SER A 1 159 ? 6.179 -6.396 11.639 1.00 95.38 159 SER A C 1
ATOM 1167 O O . SER A 1 159 ? 6.108 -6.950 12.735 1.00 95.38 159 SER A O 1
ATOM 1169 N N . ALA A 1 160 ? 5.106 -5.869 11.039 1.00 94.94 160 ALA A N 1
ATOM 1170 C CA . ALA A 1 160 ? 3.775 -5.787 11.645 1.00 94.94 160 ALA A CA 1
ATOM 1171 C C . ALA A 1 160 ? 3.215 -7.159 12.052 1.00 94.94 160 ALA A C 1
ATOM 1173 O O . ALA A 1 160 ? 2.463 -7.255 13.019 1.00 94.94 160 ALA A O 1
ATOM 1174 N N . LEU A 1 161 ? 3.627 -8.232 11.363 1.00 93.19 161 LEU A N 1
ATOM 1175 C CA . LEU A 1 161 ? 3.288 -9.615 11.707 1.00 93.19 161 LEU A CA 1
ATOM 1176 C C . LEU A 1 161 ? 3.520 -9.939 13.194 1.00 93.19 161 LEU A C 1
ATOM 1178 O O . LEU A 1 161 ? 2.725 -10.676 13.778 1.00 93.19 161 LEU A O 1
ATOM 1182 N N . PHE A 1 162 ? 4.586 -9.414 13.804 1.00 94.62 162 PHE A N 1
ATOM 1183 C CA . PHE A 1 162 ? 4.914 -9.688 15.205 1.00 94.62 162 PHE A CA 1
ATOM 1184 C C . PHE A 1 162 ? 3.999 -8.942 16.174 1.00 94.62 162 PHE A C 1
ATOM 1186 O O . PHE A 1 162 ? 3.522 -9.546 17.137 1.00 94.62 162 PHE A O 1
ATOM 1193 N N . GLU A 1 163 ? 3.699 -7.677 15.877 1.00 91.31 163 GLU A N 1
ATOM 1194 C CA . GLU A 1 163 ? 2.809 -6.840 16.688 1.00 91.31 163 GLU A CA 1
ATOM 1195 C C . GLU A 1 163 ? 1.404 -7.455 16.758 1.00 91.31 163 GLU A C 1
ATOM 1197 O O . GLU A 1 163 ? 0.861 -7.671 17.840 1.00 91.31 163 GLU A O 1
ATOM 1202 N N . VAL A 1 164 ? 0.863 -7.895 15.616 1.00 91.38 164 VAL A N 1
ATOM 1203 C CA . VAL A 1 164 ? -0.503 -8.454 15.545 1.00 91.38 164 VAL A CA 1
ATOM 1204 C C . VAL A 1 164 ? -0.633 -9.893 16.066 1.00 91.38 164 VAL A C 1
ATOM 1206 O O . VAL A 1 164 ? -1.744 -10.387 16.310 1.00 91.38 164 VAL A O 1
ATOM 1209 N N . SER A 1 165 ? 0.495 -10.594 16.220 1.00 90.12 165 SER A N 1
ATOM 1210 C CA . SER A 1 165 ? 0.547 -12.008 16.627 1.00 90.12 165 SER A CA 1
ATOM 1211 C C . SER A 1 165 ? 0.997 -12.208 18.081 1.00 90.12 165 SER A C 1
ATOM 1213 O O . SER A 1 165 ? 0.839 -13.305 18.630 1.00 90.12 165 SER A O 1
ATOM 1215 N N . GLY A 1 166 ? 1.540 -11.166 18.718 1.00 88.19 166 GLY A N 1
ATOM 1216 C CA . GLY A 1 166 ? 2.037 -11.180 20.094 1.00 88.19 166 GLY A CA 1
ATOM 1217 C C . GLY A 1 166 ? 3.344 -11.961 20.279 1.00 88.19 166 GLY A C 1
ATOM 1218 O O . GLY A 1 166 ? 3.847 -12.615 19.366 1.00 88.19 166 GLY A O 1
ATOM 1219 N N . THR A 1 167 ? 3.893 -11.950 21.499 1.00 91.75 167 THR A N 1
ATOM 1220 C CA . THR A 1 167 ? 5.268 -12.398 21.820 1.00 91.75 167 THR A CA 1
ATOM 1221 C C . THR A 1 167 ? 5.623 -13.809 21.340 1.00 91.75 167 THR A C 1
ATOM 1223 O O . THR A 1 167 ? 6.760 -14.067 20.955 1.00 91.75 167 THR A O 1
ATOM 1226 N N . ARG A 1 168 ? 4.661 -14.742 21.310 1.00 93.31 168 ARG A N 1
ATOM 1227 C CA . ARG A 1 168 ? 4.906 -16.124 20.848 1.00 93.31 168 ARG A CA 1
ATOM 1228 C C . ARG A 1 168 ? 5.279 -16.211 19.367 1.00 93.31 168 ARG A C 1
ATOM 1230 O O . ARG A 1 168 ? 5.899 -17.191 18.972 1.00 93.31 168 ARG A O 1
ATOM 1237 N N . SER A 1 169 ? 4.950 -15.205 18.561 1.00 94.31 169 SER A N 1
ATOM 1238 C CA . SER A 1 169 ? 5.373 -15.136 17.157 1.00 94.31 169 SER A CA 1
ATOM 1239 C C . SER A 1 169 ? 6.895 -15.020 16.993 1.00 94.31 169 SER A C 1
ATOM 1241 O O . SER A 1 169 ? 7.432 -15.447 15.973 1.00 94.31 169 SER A O 1
ATOM 1243 N N . ALA A 1 170 ? 7.606 -14.539 18.020 1.00 93.19 170 ALA A N 1
ATOM 1244 C CA . ALA A 1 170 ? 9.064 -14.439 18.038 1.00 93.19 170 ALA A CA 1
ATOM 1245 C C . ALA A 1 170 ? 9.780 -15.776 18.313 1.00 93.19 170 ALA A C 1
ATOM 1247 O O . ALA A 1 170 ? 11.011 -15.827 18.300 1.00 93.19 170 ALA A O 1
ATOM 1248 N N . LEU A 1 171 ? 9.045 -16.869 18.559 1.00 95.25 171 LEU A N 1
ATOM 1249 C CA . LEU A 1 171 ? 9.648 -18.183 18.771 1.00 95.25 171 LEU A CA 1
ATOM 1250 C C . LEU A 1 171 ? 10.449 -18.621 17.539 1.00 95.25 171 LEU A C 1
ATOM 1252 O O . LEU A 1 171 ? 9.933 -18.669 16.420 1.00 95.25 171 LEU A O 1
ATOM 1256 N N . GLY A 1 172 ? 11.703 -19.020 17.764 1.00 95.50 172 GLY A N 1
ATOM 1257 C CA . GLY A 1 172 ? 12.591 -19.494 16.699 1.00 95.50 172 GLY A CA 1
ATOM 1258 C C . GLY A 1 172 ? 12.016 -20.674 15.910 1.00 95.50 172 GLY A C 1
ATOM 1259 O O . GLY A 1 172 ? 12.234 -20.758 14.706 1.00 95.50 172 GLY A O 1
ATOM 1260 N N . SER A 1 173 ? 11.208 -21.524 16.554 1.00 96.69 173 SER A N 1
ATOM 1261 C CA . SER A 1 173 ? 10.537 -22.669 15.922 1.00 96.69 173 SER A CA 1
ATOM 1262 C C . SER A 1 173 ? 9.527 -22.286 14.836 1.00 96.69 173 SER A C 1
ATOM 1264 O O . SER A 1 173 ? 9.284 -23.089 13.941 1.00 96.69 173 SER A O 1
ATOM 1266 N N . LEU A 1 174 ? 8.950 -21.079 14.885 1.00 96.06 174 LEU A N 1
ATOM 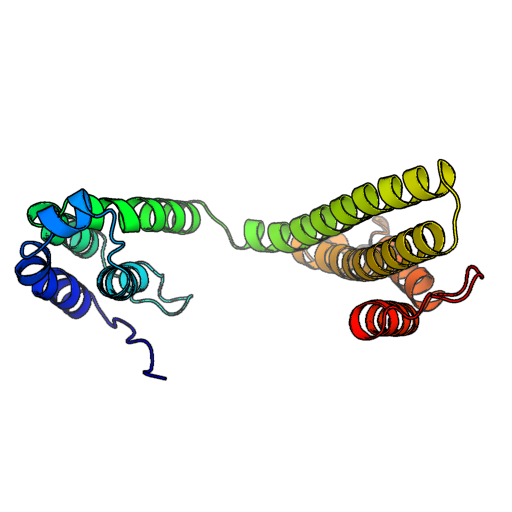1267 C CA . LEU A 1 174 ? 8.025 -20.595 13.855 1.00 96.06 174 LEU A CA 1
ATOM 1268 C C . LEU A 1 174 ? 8.759 -19.983 12.656 1.00 96.06 174 LEU A C 1
ATOM 1270 O O . LEU A 1 174 ? 8.189 -19.867 11.574 1.00 96.06 174 LEU A O 1
ATOM 1274 N N . GLY A 1 175 ? 10.010 -19.547 12.844 1.00 96.38 175 GLY A N 1
ATOM 1275 C CA . GLY A 1 175 ? 10.838 -18.993 11.774 1.00 96.38 175 GLY A CA 1
ATOM 1276 C C . GLY A 1 175 ? 10.286 -17.725 11.107 1.00 96.38 175 GLY A C 1
ATOM 1277 O O . GLY A 1 175 ? 10.756 -17.373 10.030 1.00 96.38 175 GLY A O 1
ATOM 1278 N N . LEU A 1 176 ? 9.314 -17.023 11.706 1.00 96.44 176 LEU A N 1
ATOM 1279 C CA . LEU A 1 176 ? 8.618 -15.891 11.065 1.00 96.44 176 LEU A CA 1
ATOM 1280 C C . LEU A 1 176 ? 9.546 -14.712 10.740 1.00 96.44 176 LEU A C 1
ATOM 1282 O O . LEU A 1 176 ? 9.339 -14.000 9.762 1.00 96.44 176 LEU A O 1
ATOM 1286 N N . HIS A 1 177 ? 10.631 -14.557 11.501 1.00 95.75 177 HIS A N 1
ATOM 1287 C CA . HIS A 1 177 ? 11.618 -13.492 11.307 1.00 95.75 177 HIS A CA 1
ATOM 1288 C C . HIS A 1 177 ? 12.352 -13.611 9.965 1.00 95.75 177 HIS A C 1
ATOM 1290 O O . HIS A 1 177 ? 12.904 -12.622 9.484 1.00 95.75 177 HIS A O 1
ATOM 1296 N N . ARG A 1 178 ? 12.332 -14.790 9.320 1.00 97.38 178 ARG A N 1
ATOM 1297 C CA . ARG A 1 178 ? 12.909 -14.979 7.983 1.00 97.38 178 ARG A CA 1
ATOM 1298 C C . ARG A 1 178 ? 12.311 -14.017 6.959 1.00 97.38 178 ARG A C 1
ATOM 1300 O O . ARG A 1 178 ? 13.060 -13.471 6.168 1.00 97.38 178 ARG A O 1
ATOM 1307 N N . HIS A 1 179 ? 11.009 -13.733 7.033 1.00 96.69 179 HIS A N 1
ATOM 1308 C CA . HIS A 1 179 ? 10.331 -12.868 6.067 1.00 96.69 179 HIS A CA 1
ATOM 1309 C C . HIS A 1 179 ? 10.889 -11.446 6.086 1.00 96.69 179 HIS A C 1
ATOM 1311 O O . HIS A 1 179 ? 11.197 -10.891 5.035 1.00 96.69 179 HIS A O 1
ATOM 1317 N N . TRP A 1 180 ? 11.089 -10.889 7.283 1.00 97.31 180 TRP A N 1
ATOM 1318 C CA . TRP A 1 180 ? 11.682 -9.565 7.427 1.00 97.31 180 TRP A CA 1
ATOM 1319 C C . TRP A 1 180 ? 13.147 -9.560 6.988 1.00 97.31 180 TRP A C 1
ATOM 1321 O O . TRP A 1 180 ? 13.559 -8.656 6.267 1.00 97.31 180 TRP A O 1
ATOM 1331 N N . ARG A 1 181 ? 13.935 -10.577 7.372 1.00 97.25 181 ARG A N 1
ATOM 1332 C CA . ARG A 1 181 ? 15.351 -10.659 6.975 1.00 97.25 181 ARG A CA 1
ATOM 1333 C C . ARG A 1 181 ? 15.504 -10.749 5.460 1.00 97.25 181 ARG A C 1
ATOM 1335 O O . ARG A 1 181 ? 16.287 -9.994 4.899 1.00 97.25 181 ARG A O 1
ATOM 1342 N N . ASP A 1 182 ? 14.746 -11.633 4.819 1.00 95.81 182 ASP A N 1
ATOM 1343 C CA . ASP A 1 182 ? 14.815 -11.864 3.378 1.00 95.81 182 ASP A CA 1
ATOM 1344 C C . ASP A 1 182 ? 14.398 -10.592 2.622 1.00 95.81 182 ASP A C 1
ATOM 1346 O O . ASP A 1 182 ? 15.134 -10.125 1.752 1.00 95.81 182 ASP A O 1
ATOM 1350 N N . ALA A 1 183 ? 13.289 -9.955 3.027 1.00 94.62 183 ALA A N 1
ATOM 1351 C CA . ALA A 1 183 ? 12.860 -8.673 2.468 1.00 94.62 183 ALA A CA 1
ATOM 1352 C C . ALA A 1 183 ? 13.913 -7.576 2.683 1.00 94.62 183 ALA A C 1
ATOM 1354 O O . ALA A 1 183 ? 14.239 -6.820 1.767 1.00 94.62 183 ALA A O 1
ATOM 1355 N N . ARG A 1 184 ? 14.499 -7.480 3.880 1.00 94.69 184 ARG A N 1
ATOM 1356 C CA . ARG A 1 184 ? 15.505 -6.457 4.174 1.00 94.69 184 ARG A CA 1
ATOM 1357 C C . ARG A 1 184 ? 16.782 -6.661 3.367 1.00 94.69 184 ARG A C 1
ATOM 1359 O O . ARG A 1 184 ? 17.356 -5.683 2.897 1.00 94.69 184 ARG A O 1
ATOM 1366 N N . THR A 1 185 ? 17.220 -7.901 3.184 1.00 93.81 185 THR A N 1
ATOM 1367 C CA . THR A 1 185 ? 18.385 -8.215 2.355 1.00 93.81 185 THR A CA 1
ATOM 1368 C C . THR A 1 185 ? 18.130 -7.875 0.887 1.00 93.81 185 THR A C 1
ATOM 1370 O O . THR A 1 185 ? 18.945 -7.175 0.288 1.00 93.81 185 THR A O 1
ATOM 1373 N N . ASP A 1 186 ? 16.995 -8.296 0.324 1.00 90.19 186 ASP A N 1
ATOM 1374 C CA . ASP A 1 186 ? 16.663 -8.044 -1.086 1.00 90.19 186 ASP A CA 1
ATOM 1375 C C . ASP A 1 186 ? 16.529 -6.542 -1.394 1.00 90.19 186 ASP A C 1
ATOM 1377 O O . ASP A 1 186 ? 17.133 -6.016 -2.333 1.00 90.19 186 ASP A O 1
ATOM 1381 N N . THR A 1 187 ? 15.823 -5.806 -0.533 1.00 91.12 187 THR A N 1
ATOM 1382 C CA . THR A 1 187 ? 15.577 -4.363 -0.718 1.00 91.12 187 THR A CA 1
ATOM 1383 C C . THR A 1 187 ? 16.827 -3.493 -0.561 1.00 91.12 187 THR A C 1
ATOM 1385 O O . THR A 1 187 ? 16.859 -2.360 -1.045 1.00 91.12 187 THR A O 1
ATOM 1388 N N . LEU A 1 188 ? 17.875 -4.001 0.095 1.00 90.62 188 LEU A N 1
ATOM 1389 C CA . LEU A 1 188 ? 19.172 -3.328 0.185 1.00 90.62 188 LEU A CA 1
ATOM 1390 C C . LEU A 1 188 ? 20.052 -3.566 -1.046 1.00 90.62 188 LEU A C 1
ATOM 1392 O O . LEU A 1 188 ? 20.826 -2.674 -1.400 1.00 90.62 188 LEU A O 1
ATOM 1396 N N . TYR A 1 189 ? 19.939 -4.735 -1.683 1.00 86.25 189 TYR A N 1
ATOM 1397 C CA . TYR A 1 189 ? 20.677 -5.055 -2.907 1.00 86.25 189 TYR A CA 1
ATOM 1398 C C . TYR A 1 189 ? 20.254 -4.148 -4.064 1.00 86.25 189 TYR A C 1
ATOM 1400 O O . TYR A 1 189 ? 21.105 -3.651 -4.801 1.00 86.25 189 TYR A O 1
ATOM 1408 N N . ASP A 1 190 ? 18.950 -3.883 -4.178 1.00 77.50 190 ASP A N 1
ATOM 1409 C CA . ASP A 1 190 ? 18.413 -2.944 -5.155 1.00 77.50 190 ASP A CA 1
ATOM 1410 C C . ASP A 1 190 ? 17.815 -1.684 -4.491 1.00 77.50 190 ASP A C 1
ATOM 1412 O O . ASP A 1 190 ? 16.617 -1.624 -4.193 1.00 77.50 190 ASP A O 1
ATOM 1416 N N . PRO A 1 191 ? 18.646 -0.658 -4.243 1.00 80.88 191 PRO A N 1
ATOM 1417 C CA . PRO A 1 191 ? 18.284 0.470 -3.398 1.00 80.88 191 PRO A CA 1
ATOM 1418 C C . PRO A 1 191 ? 17.198 1.378 -4.001 1.00 80.88 191 PRO A C 1
ATOM 1420 O O . PRO A 1 191 ? 17.462 2.195 -4.888 1.00 80.88 191 PRO A O 1
ATOM 1423 N N . ALA A 1 192 ? 16.012 1.362 -3.384 1.00 86.75 192 ALA A N 1
ATOM 1424 C CA . ALA A 1 192 ? 14.836 2.172 -3.738 1.00 86.75 192 ALA A CA 1
ATOM 1425 C C . ALA A 1 192 ? 15.121 3.671 -3.974 1.00 86.75 192 ALA A C 1
ATOM 1427 O O . ALA A 1 192 ? 14.528 4.291 -4.855 1.00 86.75 192 ALA A O 1
ATOM 1428 N N . ARG A 1 193 ? 16.073 4.263 -3.238 1.00 86.38 193 ARG A N 1
ATOM 1429 C CA . ARG A 1 193 ? 16.442 5.686 -3.374 1.00 86.38 193 ARG A CA 1
ATOM 1430 C C . ARG A 1 193 ? 16.869 6.081 -4.793 1.00 86.38 193 ARG A C 1
ATOM 1432 O O . ARG A 1 193 ? 16.634 7.214 -5.207 1.00 86.38 193 ARG A O 1
ATOM 1439 N N . TRP A 1 194 ? 17.501 5.170 -5.534 1.00 87.94 194 TRP A N 1
ATOM 1440 C CA . TRP A 1 194 ? 17.920 5.441 -6.910 1.00 87.94 194 TRP A CA 1
ATOM 1441 C C . TRP A 1 194 ? 16.715 5.440 -7.845 1.00 87.94 194 TRP A C 1
ATOM 1443 O O . TRP A 1 194 ? 16.517 6.408 -8.580 1.00 87.94 194 TRP A O 1
ATOM 1453 N N . LYS A 1 195 ? 15.822 4.461 -7.684 1.00 91.44 195 LYS A N 1
ATOM 1454 C CA . LYS A 1 195 ? 14.550 4.384 -8.411 1.00 91.44 195 LYS A CA 1
ATOM 1455 C C . LYS A 1 195 ? 13.696 5.628 -8.221 1.00 91.44 195 LYS A C 1
ATOM 1457 O O . LYS A 1 195 ? 13.229 6.196 -9.203 1.00 91.44 195 LYS A O 1
ATOM 1462 N N . ILE A 1 196 ? 13.578 6.121 -6.987 1.00 94.44 196 ILE A N 1
ATOM 1463 C CA . ILE A 1 196 ? 12.857 7.369 -6.680 1.00 94.44 196 ILE A CA 1
ATOM 1464 C C . ILE A 1 196 ? 13.435 8.553 -7.470 1.00 94.44 196 ILE A C 1
ATOM 1466 O O . ILE A 1 196 ? 12.684 9.362 -8.017 1.00 94.44 196 ILE A O 1
ATOM 1470 N N . LYS A 1 197 ? 14.765 8.640 -7.611 1.00 93.19 197 LYS A N 1
ATOM 1471 C CA . LYS A 1 197 ? 15.412 9.684 -8.421 1.00 93.19 197 LYS A CA 1
ATOM 1472 C C . LYS A 1 197 ? 15.045 9.567 -9.902 1.00 93.19 197 LYS A C 1
ATOM 1474 O O . LYS A 1 197 ? 14.791 10.588 -10.541 1.00 93.19 197 LYS A O 1
ATOM 1479 N N . HIS A 1 198 ? 15.013 8.356 -10.458 1.00 92.75 198 HIS A N 1
ATOM 1480 C CA . HIS A 1 198 ? 14.616 8.132 -11.851 1.00 92.75 198 HIS A CA 1
ATOM 1481 C C . HIS A 1 198 ? 13.135 8.445 -12.093 1.00 92.75 198 HIS A C 1
ATOM 1483 O O . HIS A 1 198 ? 12.824 9.148 -13.055 1.00 92.75 198 HIS A O 1
ATOM 1489 N N . ILE A 1 199 ? 12.252 8.034 -11.179 1.00 95.06 199 ILE A N 1
ATOM 1490 C CA . ILE A 1 199 ? 10.826 8.391 -11.190 1.00 95.06 199 ILE A CA 1
ATOM 1491 C C . ILE A 1 199 ? 10.666 9.917 -11.181 1.00 95.06 199 ILE A C 1
ATOM 1493 O O . ILE A 1 199 ? 10.022 10.472 -12.068 1.00 95.06 199 ILE A O 1
ATOM 1497 N N . GLY A 1 200 ? 11.323 10.617 -10.251 1.00 96.12 200 GLY A N 1
ATOM 1498 C CA . GLY A 1 200 ? 11.244 12.077 -10.152 1.00 96.12 200 GLY A CA 1
ATOM 1499 C C . GLY A 1 200 ? 11.741 12.799 -11.409 1.00 96.12 200 GLY A C 1
ATOM 1500 O O . GLY A 1 200 ? 11.093 13.727 -11.889 1.00 96.12 200 GLY A O 1
ATOM 1501 N N . ARG A 1 201 ? 12.856 12.347 -12.000 1.00 95.94 201 ARG A N 1
ATOM 1502 C CA . ARG A 1 201 ? 13.376 12.902 -13.266 1.00 95.94 201 ARG A CA 1
ATOM 1503 C C . ARG A 1 201 ? 12.394 12.730 -14.422 1.00 95.94 201 ARG A C 1
ATOM 1505 O O . ARG A 1 201 ? 12.268 13.635 -15.248 1.00 95.94 201 ARG A O 1
ATOM 1512 N N . TYR A 1 202 ? 11.723 11.585 -14.488 1.00 95.50 202 TYR A N 1
ATOM 1513 C CA . TYR A 1 202 ? 10.734 11.317 -15.520 1.00 95.50 202 TYR A CA 1
ATOM 1514 C C . TYR A 1 202 ? 9.466 12.158 -15.321 1.00 95.50 202 TYR A C 1
ATOM 1516 O O . TYR A 1 202 ? 9.008 12.791 -16.268 1.00 95.50 202 TYR A O 1
ATOM 1524 N N . VAL A 1 203 ? 8.949 12.250 -14.093 1.00 95.75 203 VAL A N 1
ATOM 1525 C CA . VAL A 1 203 ? 7.755 13.054 -13.774 1.00 95.75 203 VAL A CA 1
ATOM 1526 C C . VAL A 1 203 ? 7.985 14.544 -14.040 1.00 95.75 203 VAL A C 1
ATOM 1528 O O . VAL A 1 203 ? 7.135 15.187 -14.649 1.00 95.75 203 VAL A O 1
ATOM 1531 N N . LEU A 1 204 ? 9.132 15.091 -13.623 1.00 97.19 204 LEU A N 1
ATOM 1532 C CA . LEU A 1 204 ? 9.416 16.524 -13.750 1.00 97.19 204 LEU A CA 1
ATOM 1533 C C . LEU A 1 204 ? 9.798 16.933 -15.175 1.00 97.19 204 LEU A C 1
ATOM 1535 O O . LEU A 1 204 ? 9.333 17.954 -15.667 1.00 97.19 204 LEU A O 1
ATOM 1539 N N . ASN A 1 205 ? 10.654 16.144 -15.831 1.00 96.50 205 ASN A N 1
ATOM 1540 C CA . ASN A 1 205 ? 11.336 16.576 -17.054 1.00 96.50 205 ASN A CA 1
ATOM 1541 C C . ASN A 1 205 ? 11.117 15.636 -18.246 1.00 96.50 205 ASN A C 1
ATOM 1543 O O . ASN A 1 205 ? 11.784 15.804 -19.265 1.00 96.50 205 ASN A O 1
ATOM 1547 N N . ARG A 1 206 ? 10.290 14.587 -18.113 1.00 94.25 206 ARG A N 1
ATOM 1548 C CA . ARG A 1 206 ? 10.139 13.505 -19.113 1.00 94.25 206 ARG A CA 1
ATOM 1549 C C . ARG A 1 206 ? 11.470 12.879 -19.538 1.00 94.25 206 ARG A C 1
ATOM 1551 O O . ARG A 1 206 ? 11.606 12.318 -20.621 1.00 94.25 206 ARG A O 1
ATOM 1558 N N . SER A 1 207 ? 12.470 12.953 -18.660 1.00 95.00 207 SER A N 1
ATOM 1559 C CA . SER A 1 207 ? 13.782 12.365 -18.901 1.00 95.00 207 SER A CA 1
ATOM 1560 C C . SER A 1 207 ? 13.673 10.849 -18.818 1.00 95.00 207 SER A C 1
ATOM 1562 O O . SER A 1 207 ? 13.458 10.307 -17.732 1.00 95.00 207 SER A O 1
ATOM 1564 N N . ARG A 1 208 ? 13.825 10.174 -19.962 1.00 93.38 208 ARG A N 1
ATOM 1565 C CA . ARG A 1 208 ? 13.745 8.714 -20.045 1.00 93.38 208 ARG A CA 1
ATOM 1566 C C . ARG A 1 208 ? 14.804 8.059 -19.137 1.00 93.38 208 ARG A C 1
ATOM 1568 O O . ARG A 1 208 ? 15.935 8.556 -19.060 1.00 93.38 208 ARG A O 1
ATOM 1575 N N . PRO A 1 209 ? 14.457 6.969 -18.435 1.00 90.81 209 PRO A N 1
ATOM 1576 C CA . PRO A 1 209 ? 15.422 6.206 -17.662 1.00 90.81 209 PRO A CA 1
ATOM 1577 C C . PRO A 1 209 ? 16.490 5.551 -18.564 1.00 90.81 209 PRO A C 1
ATOM 1579 O O . PRO A 1 209 ? 16.252 5.348 -19.758 1.00 90.81 209 PRO A O 1
ATOM 1582 N N . PRO A 1 210 ? 17.677 5.220 -18.021 1.00 86.06 210 PRO A N 1
ATOM 1583 C CA . PRO A 1 210 ? 18.701 4.499 -18.772 1.00 86.06 210 PRO A CA 1
ATOM 1584 C C . PRO A 1 210 ? 18.210 3.107 -19.206 1.00 86.06 210 PRO A C 1
ATOM 1586 O O . PRO A 1 210 ? 17.439 2.459 -18.505 1.00 86.06 210 PRO A O 1
ATOM 1589 N N . ARG A 1 211 ? 18.686 2.623 -20.362 1.00 80.88 211 ARG A N 1
ATOM 1590 C CA . ARG A 1 211 ? 18.253 1.355 -20.991 1.00 80.88 211 ARG A CA 1
ATOM 1591 C C . ARG A 1 211 ? 18.933 0.101 -20.430 1.00 80.88 211 ARG A C 1
ATOM 1593 O O . ARG A 1 211 ? 19.224 -0.836 -21.167 1.00 80.88 211 ARG A O 1
ATOM 1600 N N . HIS A 1 212 ? 19.223 0.084 -19.139 1.00 78.25 212 HIS A N 1
ATOM 1601 C CA . HIS A 1 212 ? 19.819 -1.068 -18.467 1.00 78.25 212 HIS A CA 1
ATOM 1602 C C . HIS A 1 212 ? 19.030 -1.409 -17.205 1.00 78.25 212 HIS A C 1
ATOM 1604 O O . HIS A 1 212 ? 18.388 -0.542 -16.622 1.00 78.25 212 HIS A O 1
ATOM 1610 N N . GLY A 1 213 ? 19.114 -2.664 -16.753 1.00 62.78 213 GLY A N 1
ATOM 1611 C CA . GLY A 1 213 ? 18.301 -3.180 -15.641 1.00 62.78 213 GLY A CA 1
ATOM 1612 C C . GLY A 1 213 ? 18.524 -2.509 -14.277 1.00 62.78 213 GLY A C 1
ATOM 1613 O O . GLY A 1 213 ? 17.762 -2.757 -13.349 1.00 62.78 213 GLY A O 1
ATOM 1614 N N . LEU A 1 214 ? 19.544 -1.659 -14.146 1.00 62.12 214 LEU A N 1
ATOM 1615 C CA . LEU A 1 214 ? 19.802 -0.849 -12.957 1.00 62.12 214 LEU A CA 1
ATOM 1616 C C . LEU A 1 214 ? 19.084 0.506 -13.082 1.00 62.12 214 LEU A C 1
ATOM 1618 O O . LEU A 1 214 ? 19.643 1.458 -13.625 1.00 62.12 214 LEU A O 1
ATOM 1622 N N . LEU A 1 215 ? 17.837 0.567 -12.615 1.00 59.94 215 LEU A N 1
ATOM 1623 C CA . LEU A 1 215 ? 17.105 1.816 -12.350 1.00 59.94 215 LEU A CA 1
ATOM 1624 C C . LEU A 1 215 ? 17.187 2.204 -10.882 1.00 59.94 215 LEU A C 1
ATOM 1626 O O . LEU A 1 215 ? 17.369 1.291 -10.052 1.00 59.94 215 LEU A O 1
#

Secondary structure (DSSP, 8-state):
-PPPPPP-SHHHHHHHHHHHHHHHTTTHHHHHHTT---HHHHHHHHHTTS-GGGTS----HHHHHHHHHHHHTT-HHHHHHHHHHHHHHHHHHHH--HHHHHHHHHHHHHHHHHHHHHHHHHHHHHHHHT--HHHHHHHHHHHHHHHHHHHHHHHHHHHHHHHHH-GGGG-GGG-THHHHHHHHHHHHHTTHHHHHHHHHHHHHH--PPPSSS--

pLDDT: mean 83.31, std 12.84, range [37.25, 98.12]

InterPro domains:
  IPR013107 Acyl-CoA dehydrogenase, C-terminal domain [PF08028] (99-189)
  IPR036250 Acyl-CoA dehy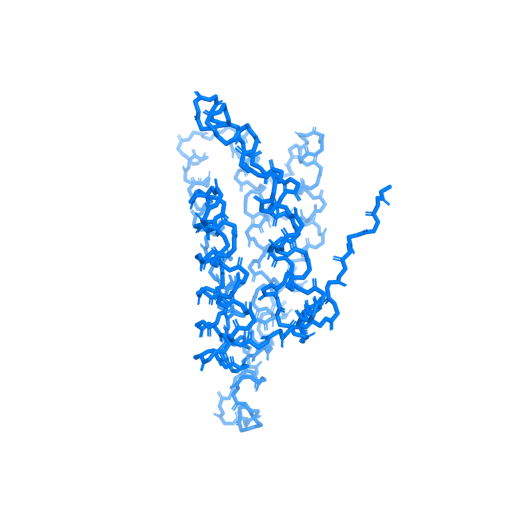drogenase-like, C-terminal [SSF47203] (70-212)

Sequence (215 aa):
MSVAHVIANDAEALAVAAEPASDFRKGAAERDARRRLPHTELERLLAATVPAGFGGADIRADTLAEIFRLPAAADAGLARIPQSHFVYVNVLRRQGSERQQEFGEPAMRERAAGALLRETARAVDDARAGLADDSAAEASIAVATAKVTAAEAAVEVASALFEVSGTRSALGSLGLHRHWRDARTDTLYDPARWKIKHIGRYVLNRSRPPRHGLL

Organism: NCBI:txid66376

Foldseek 3Di:
DDDQDAQAELVSLLVLLQVCLVVLLPCLVVCVVVVPDPVVSQSSLLQQLDPVVRRHHNYDPVSNVSSLVSNCVRHVVSSVVSVVVNVVNVCCVPVNDPLVVLVVVLVVLVVVLVVLVVVLVVLVVVCVVPPDQLSLLSSLLSVLVSLLSVLVSQLVNLVSVDVSVDDCCPDVVVVSCVSNVVSVVVCVVQPSVVSVVSNVCCVPPVDGDDPDPRD